Protein AF-A0A162EAE6-F1 (afdb_monomer)

InterPro domains:
  IPR027363 Methylthioribose-1-phosphate isomerase, N-terminal [G3DSA:1.20.120.420] (1-146)
  IPR037171 NagB/RpiA transferase-like [SSF100950] (5-291)

pLDDT: mean 84.71, std 13.84, range [34.16, 98.56]

Nearest PDB structures (foldseek):
  2yvk-assemb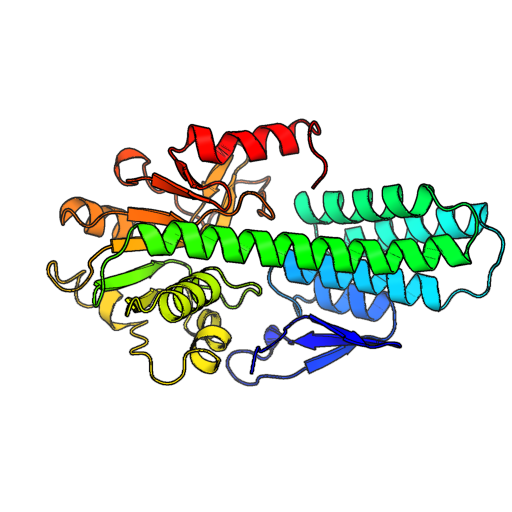ly2_D  TM=7.804E-01  e=4.024E-23  Bacillus subtilis
  6a35-assembly2_D  TM=7.905E-01  e=2.191E-18  Pyrococcus horikoshii OT3
  6o9z-assembly1_H  TM=6.401E-01  e=2.359E-12  Homo sapiens
  4zeo-assembly1_H  TM=7.293E-01  e=4.160E-11  Thermochaetoides thermophila
  5b04-assembly1_B  TM=6.430E-01  e=1.049E-11  Schizosaccharomyces pombe 972h-

Solvent-accessible surface area (backbone atoms only — not comparable to full-atom values): 16782 Å² total; per-residue (Å²): 128,88,86,76,53,70,44,86,46,102,78,34,37,39,34,44,34,52,73,42,49,64,84,38,95,48,74,46,81,33,69,42,43,65,53,35,34,48,34,49,54,69,47,27,45,60,39,74,62,39,44,43,50,46,51,39,50,19,52,28,43,46,48,66,72,54,84,73,75,56,42,71,64,50,50,56,53,51,48,52,49,45,56,56,49,48,72,37,52,98,40,64,55,54,49,41,42,48,51,46,52,47,60,55,29,69,71,43,92,39,44,70,51,26,40,52,40,37,45,50,54,43,54,51,49,53,52,52,45,52,50,39,46,47,37,25,9,48,48,54,39,71,77,57,62,70,76,35,27,34,36,31,36,57,50,55,59,34,52,88,34,69,66,60,31,27,56,51,39,20,55,76,72,73,34,48,68,46,65,34,43,36,43,98,45,81,52,30,37,43,58,55,57,67,69,50,70,92,63,71,74,45,62,61,55,53,82,73,62,54,82,55,78,81,61,61,60,32,38,37,40,40,62,60,29,28,41,84,87,64,46,67,33,33,57,75,67,48,39,63,51,46,49,54,33,43,79,57,75,31,51,26,33,36,45,39,71,79,66,87,60,50,58,41,88,60,92,58,95,68,52,32,66,65,64,68,93,51,48,78,31,32,37,17,44,91,35,78,37,46,70,68,62,60,44,50,55,51,51,37,43,76,70,62,77,40,83,107

Secondary structure (DSSP, 8-state):
----SEEEETTEEEEE-GGGTTT---EEEE-SHHHHHHHHHTT-S-SHHHHHHHHHHHHHHHHHH-----HHHHHHHHHHHHHHHHTT---HHHHHHHHHHHHHHTT-SSHHHHHHHHHHHHHHHHHHHHHHHHHHHHHHHTT--TTEEEEEES--S-SS-HHHHHHHHHHHTT--EEEEEE-SSGGGGHHHHHHTTT----TTHHHHH---TTT--EEEEE--EE-TT-PEEEETTHHHHHHHHHHTT--EEEE--SS--EE-SS--TTEEPPPGGG--EEEETTEEE-HHHHHHHHHHHHTTSS--

Foldseek 3Di:
DDPDQWDDDPQWIKGFQLVCFPVDTDIDTGRALVSLLCCLLVVRDDAPLRNLLSNLVNLLSVLVPDPDWPLVVSLVVSVVSLVVSCVSDDFPLSNLSSVVLSVQLVPDPISVVSSVSSVVSSVVSVVVVVLFLLLLLLQVLVVDAAPAEEEEEAFFLHPVGNVVSNCVNCVVVVGHYQYEYAHPDPRRCSNVCVVVPPHPHCNPCCVPPPPPLPHHQAYEYEFAAAEPVRATWGFPPPQVNLVSCQVSVRAYEYSAELDDHTYDDDDDPGTDHHDQVSHPFYRYSVHTDHPCVNCVSVVCVVVVVDRD

Radius of gyration: 20.32 Å; Cα contacts (8 Å, |Δi|>4): 535; chains: 1; bounding box: 52×40×58 Å

Sequence (308 aa):
MSLETVVWQKDHLTILNHQQLPNKISFENLFNIEQVWQSINFLKVAGDEDICLVAGYGLALWAHSKHSNQLPLFLDEFEQQSLYLATSMNSLSFHQFLKRLVASVQKATNVKEAKEIALSEVYLQQKNWDLMWENLGLHTVQLFKNEQNILFINATNRSPNPVLSIVHQAKQKGISLHPYFLGEHDENLTLIKVKLKNLQLTTSWIKQNHLHSNIISAVLLCFNALDHDLQPLFPEGSYDLAKLAYENEIPIYVIAPTAPSRYYKDSVYMHEYVPFDYIDGFITDAGLGDYNHFISHYKEIQQGLILY

Structure (mmCIF, N/CA/C/O backbone):
data_AF-A0A162EAE6-F1
#
_entry.id   AF-A0A162EAE6-F1
#
loop_
_atom_site.group_PDB
_atom_site.id
_atom_site.type_symbol
_atom_site.label_atom_id
_atom_site.label_alt_id
_atom_site.label_comp_id
_atom_site.label_asym_id
_atom_site.label_entity_id
_atom_site.label_seq_id
_atom_site.pdbx_PDB_ins_code
_atom_site.Cartn_x
_atom_site.Cartn_y
_atom_site.Cartn_z
_atom_site.occupancy
_atom_site.B_iso_or_equiv
_atom_site.auth_seq_id
_atom_site.auth_comp_id
_atom_site.auth_asym_id
_atom_site.auth_atom_id
_atom_site.pdbx_PDB_model_num
ATOM 1 N N . MET A 1 1 ? -9.589 -17.647 -0.268 1.00 34.16 1 MET A N 1
ATOM 2 C CA . MET A 1 1 ? -8.854 -17.109 -1.428 1.00 34.16 1 MET A CA 1
ATOM 3 C C . MET A 1 1 ? -8.430 -15.697 -1.081 1.00 34.16 1 MET A C 1
ATOM 5 O O . MET A 1 1 ? -9.286 -14.924 -0.657 1.00 34.16 1 MET A O 1
ATOM 9 N N . SER A 1 2 ? -7.134 -15.399 -1.166 1.00 54.31 2 SER A N 1
ATOM 10 C CA . SER A 1 2 ? -6.620 -14.029 -1.137 1.00 54.31 2 SER A CA 1
ATOM 11 C C . SER A 1 2 ? -7.148 -13.310 -2.379 1.00 54.31 2 SER A C 1
ATOM 13 O O . SER A 1 2 ? -6.965 -13.775 -3.495 1.00 54.31 2 SER A O 1
ATOM 15 N N . LEU A 1 3 ? -7.889 -12.218 -2.189 1.00 69.38 3 LEU A N 1
ATOM 16 C CA . LEU A 1 3 ? -8.145 -11.273 -3.274 1.00 69.38 3 LEU A CA 1
ATOM 17 C C . LEU A 1 3 ? -6.872 -10.441 -3.433 1.00 69.38 3 LEU A C 1
ATOM 19 O O . LEU A 1 3 ? -6.589 -9.615 -2.558 1.00 69.38 3 LEU A O 1
ATOM 23 N N . GLU A 1 4 ? -6.099 -10.744 -4.468 1.00 83.62 4 GLU A N 1
ATOM 24 C CA . GLU A 1 4 ? -4.944 -9.960 -4.905 1.00 83.62 4 GLU A CA 1
ATOM 25 C C . GLU A 1 4 ? -5.437 -8.859 -5.843 1.00 83.62 4 GLU A C 1
ATOM 27 O O . GLU A 1 4 ? -6.232 -9.111 -6.749 1.00 83.62 4 GLU A O 1
ATOM 32 N N . THR A 1 5 ? -5.024 -7.627 -5.576 1.00 89.44 5 THR A N 1
ATOM 33 C CA . THR A 1 5 ? -5.447 -6.416 -6.292 1.00 89.44 5 THR A CA 1
ATOM 34 C C . THR A 1 5 ? -4.523 -6.062 -7.448 1.00 89.44 5 THR A C 1
ATOM 36 O O . THR A 1 5 ? -4.961 -5.381 -8.371 1.00 89.44 5 THR A O 1
ATOM 39 N N . VAL A 1 6 ? -3.281 -6.546 -7.415 1.00 93.19 6 VAL A N 1
ATOM 40 C CA . VAL A 1 6 ? -2.251 -6.349 -8.435 1.00 93.19 6 VAL A CA 1
ATOM 41 C C . VAL A 1 6 ? -1.568 -7.690 -8.675 1.00 93.19 6 VAL A C 1
ATOM 43 O O . VAL A 1 6 ? -0.969 -8.258 -7.764 1.00 93.19 6 VAL A O 1
ATOM 46 N N . VAL A 1 7 ? -1.674 -8.211 -9.896 1.00 93.88 7 VAL A N 1
ATOM 47 C CA . VAL A 1 7 ? -1.140 -9.528 -10.260 1.00 93.88 7 VAL A CA 1
ATOM 48 C C . VAL A 1 7 ? -0.340 -9.417 -11.547 1.00 93.88 7 VAL A C 1
ATOM 50 O O . VAL A 1 7 ? -0.900 -9.180 -12.619 1.00 93.88 7 VAL A O 1
ATOM 53 N N . TRP A 1 8 ? 0.972 -9.623 -11.450 1.00 94.94 8 TRP A N 1
ATOM 54 C CA . TRP A 1 8 ? 1.820 -9.763 -12.628 1.00 94.94 8 TRP A CA 1
ATOM 55 C C . TRP A 1 8 ? 1.526 -11.073 -13.350 1.00 94.94 8 TRP A C 1
ATOM 57 O O . TRP A 1 8 ? 1.660 -12.160 -12.786 1.00 94.94 8 TRP A O 1
ATOM 67 N N . GLN A 1 9 ? 1.186 -10.959 -14.624 1.00 93.56 9 GLN A N 1
ATOM 68 C CA . GLN A 1 9 ? 1.132 -12.057 -15.571 1.00 93.56 9 GLN A CA 1
ATOM 69 C C . GLN A 1 9 ? 2.316 -11.915 -16.524 1.00 93.56 9 GLN A C 1
ATOM 71 O O . GLN A 1 9 ? 2.789 -10.819 -16.806 1.00 93.56 9 GLN A O 1
ATOM 76 N N . LYS A 1 10 ? 2.807 -13.039 -17.046 1.00 87.94 10 LYS A N 1
ATOM 77 C CA . LYS A 1 10 ? 4.011 -13.097 -17.894 1.00 87.94 10 LYS A CA 1
ATOM 78 C C . LYS A 1 10 ? 4.066 -12.019 -18.995 1.00 87.94 10 LYS A C 1
ATOM 80 O O . LYS A 1 10 ? 5.157 -11.588 -19.356 1.00 87.94 10 LYS A O 1
ATOM 85 N N . ASP A 1 11 ? 2.918 -11.649 -19.552 1.00 92.00 11 ASP A N 1
ATOM 86 C CA . ASP A 1 11 ? 2.750 -10.721 -20.670 1.00 92.00 11 ASP A CA 1
ATOM 87 C C . ASP A 1 11 ? 1.863 -9.500 -20.361 1.00 92.00 11 ASP A C 1
ATOM 89 O O . ASP A 1 11 ? 1.705 -8.642 -21.228 1.00 92.00 11 ASP A O 1
ATOM 93 N N . HIS A 1 12 ? 1.275 -9.404 -19.165 1.00 96.75 12 HIS A N 1
ATOM 94 C CA . HIS A 1 12 ? 0.379 -8.307 -18.792 1.00 96.75 12 HIS A CA 1
ATOM 95 C C . HIS A 1 12 ? 0.274 -8.135 -17.275 1.00 96.75 12 HIS A C 1
ATOM 97 O O . HIS A 1 12 ? 0.662 -8.994 -16.496 1.00 96.75 12 HIS A O 1
ATOM 103 N N . LEU A 1 13 ? -0.296 -7.024 -16.835 1.00 97.38 13 LEU A N 1
ATOM 104 C CA . LEU A 1 13 ? -0.617 -6.770 -15.438 1.00 97.38 13 LEU A CA 1
ATOM 105 C C . LEU A 1 13 ? -2.132 -6.821 -15.249 1.00 97.38 13 LEU A C 1
ATOM 107 O O . LEU A 1 13 ? -2.854 -6.117 -15.946 1.00 97.38 13 LEU A O 1
ATOM 111 N N . THR A 1 14 ? -2.627 -7.614 -14.304 1.00 97.44 14 THR A N 1
ATOM 112 C CA . THR A 1 14 ? -4.045 -7.609 -13.925 1.00 97.44 14 THR A CA 1
ATOM 113 C C . THR A 1 14 ? -4.234 -6.769 -12.666 1.00 97.44 14 THR A C 1
ATOM 115 O O . THR A 1 14 ? -3.591 -7.033 -11.651 1.00 97.44 14 THR A O 1
ATOM 118 N N . ILE A 1 15 ? -5.133 -5.785 -12.713 1.00 96.19 15 ILE A N 1
ATOM 119 C CA . ILE A 1 15 ? -5.458 -4.910 -11.577 1.00 96.19 15 ILE A CA 1
ATOM 120 C C . ILE A 1 15 ? -6.935 -4.995 -11.195 1.00 96.19 15 ILE A C 1
ATOM 122 O O . ILE A 1 15 ? -7.797 -5.181 -12.054 1.00 96.19 15 ILE A O 1
ATOM 126 N N . LEU A 1 16 ? -7.252 -4.811 -9.914 1.00 93.69 16 LEU A N 1
ATOM 127 C CA . LEU A 1 16 ? -8.613 -4.537 -9.458 1.00 93.69 16 LEU A CA 1
ATOM 128 C C . LEU A 1 16 ? -8.993 -3.095 -9.819 1.00 93.69 16 LEU A C 1
ATOM 130 O O . LEU A 1 16 ? -8.313 -2.154 -9.414 1.00 93.69 16 LEU A O 1
ATOM 134 N N . ASN A 1 17 ? -10.117 -2.916 -10.515 1.00 93.12 17 ASN A N 1
ATOM 135 C CA . ASN A 1 17 ? -10.660 -1.589 -10.788 1.00 93.12 17 ASN A CA 1
ATOM 136 C C . ASN A 1 17 ? -11.459 -1.074 -9.579 1.00 93.12 17 ASN A C 1
ATOM 138 O O . ASN A 1 17 ? -12.619 -1.445 -9.376 1.00 93.12 17 ASN A O 1
ATOM 142 N N . HIS A 1 18 ? -10.838 -0.192 -8.799 1.00 88.50 18 HIS A N 1
ATOM 143 C CA . HIS A 1 18 ? -11.417 0.392 -7.593 1.00 88.50 18 HIS A CA 1
ATOM 144 C C . HIS A 1 18 ? -12.605 1.321 -7.870 1.00 88.50 18 HIS A C 1
ATOM 146 O O . HIS A 1 18 ? -13.482 1.422 -7.019 1.00 88.50 18 HIS A O 1
ATOM 152 N N . GLN A 1 19 ? -12.714 1.918 -9.063 1.00 89.75 19 GLN A N 1
ATOM 153 C CA . GLN A 1 19 ? -13.852 2.782 -9.424 1.00 89.75 19 GLN A CA 1
ATOM 154 C C . GLN A 1 19 ? -15.174 2.018 -9.555 1.00 89.75 19 GLN A C 1
ATOM 156 O O . GLN A 1 19 ? -16.243 2.619 -9.589 1.00 89.75 19 GLN A O 1
ATOM 161 N N . GLN A 1 20 ? -15.107 0.694 -9.707 1.00 90.31 20 GLN A N 1
ATOM 162 C CA . GLN A 1 20 ? -16.291 -0.153 -9.832 1.00 90.31 20 GLN A CA 1
ATOM 163 C C . GLN A 1 20 ? -16.818 -0.608 -8.464 1.00 90.31 20 GLN A C 1
ATOM 165 O O . GLN A 1 20 ? -17.949 -1.092 -8.375 1.00 90.31 20 GLN A O 1
ATOM 170 N N . LEU A 1 21 ? -16.038 -0.432 -7.392 1.00 86.62 21 LEU A N 1
ATOM 171 C CA . LEU A 1 21 ? -16.493 -0.682 -6.028 1.00 86.62 21 LEU A CA 1
ATOM 172 C C . LEU A 1 21 ? -17.482 0.416 -5.588 1.00 86.62 21 LEU A C 1
ATOM 174 O O . LEU A 1 21 ? -17.388 1.541 -6.067 1.00 86.62 21 LEU A O 1
ATOM 178 N N . PRO A 1 22 ? -18.454 0.102 -4.712 1.00 83.12 22 PRO A N 1
ATOM 179 C CA . PRO A 1 22 ? -18.760 -1.219 -4.154 1.00 83.12 22 PRO A CA 1
ATOM 180 C C . PRO A 1 22 ? -19.624 -2.085 -5.086 1.00 83.12 22 PRO A C 1
ATOM 182 O O . PRO A 1 22 ? -19.869 -3.254 -4.794 1.00 83.12 22 PRO A O 1
ATOM 185 N N . ASN A 1 23 ? -20.101 -1.517 -6.196 1.00 86.62 23 ASN A N 1
ATOM 186 C CA . ASN A 1 23 ? -21.130 -2.112 -7.050 1.00 86.62 23 ASN A CA 1
ATOM 187 C C . ASN A 1 23 ? -20.674 -3.409 -7.730 1.00 86.62 23 ASN A C 1
ATOM 189 O O . ASN A 1 23 ? -21.471 -4.329 -7.922 1.00 86.62 23 ASN A O 1
ATOM 193 N N . LYS A 1 24 ? -19.399 -3.482 -8.123 1.00 88.50 24 LYS A N 1
ATOM 194 C CA . LYS A 1 24 ? -18.840 -4.601 -8.878 1.00 88.50 24 LYS A CA 1
ATOM 195 C C . LYS A 1 24 ? -17.350 -4.779 -8.598 1.00 88.50 24 LYS A C 1
ATOM 197 O O . LYS A 1 24 ? -16.556 -3.859 -8.744 1.00 88.50 24 LYS A O 1
ATOM 202 N N . ILE A 1 25 ? -16.960 -6.014 -8.296 1.00 89.12 25 ILE A N 1
ATOM 203 C CA . ILE A 1 25 ? -15.555 -6.433 -8.301 1.00 89.12 25 ILE A CA 1
ATOM 204 C C . ILE A 1 25 ? -15.205 -6.815 -9.738 1.00 89.12 25 ILE A C 1
ATOM 206 O O . ILE A 1 25 ? -15.741 -7.788 -10.274 1.00 89.12 25 ILE A O 1
ATOM 210 N N . SER A 1 26 ? -14.337 -6.040 -10.379 1.00 92.81 26 SER A N 1
ATOM 211 C CA . SER A 1 26 ? -13.888 -6.303 -11.747 1.00 92.81 26 SER A CA 1
ATOM 212 C C . SER A 1 26 ? -12.402 -6.059 -11.899 1.00 92.81 26 SER A C 1
ATOM 214 O O . SER A 1 26 ? -11.878 -5.086 -11.360 1.00 92.81 26 SER A O 1
ATOM 216 N N . PHE A 1 27 ? -11.764 -6.910 -12.691 1.00 95.56 27 PHE A N 1
ATOM 217 C CA . PHE A 1 27 ? -10.347 -6.825 -12.996 1.00 95.56 27 PHE A CA 1
ATOM 218 C C . PHE A 1 27 ? -10.121 -6.302 -14.415 1.00 95.56 27 PHE A C 1
ATOM 220 O O . PHE A 1 27 ? -10.929 -6.562 -15.309 1.00 95.56 27 PHE A O 1
ATOM 227 N N . GLU A 1 28 ? -9.028 -5.572 -14.607 1.00 96.62 28 GLU A N 1
ATOM 228 C CA . GLU A 1 28 ? -8.593 -5.019 -15.889 1.00 96.62 28 GLU A CA 1
ATOM 229 C C . GLU A 1 28 ? -7.168 -5.488 -16.195 1.00 96.62 28 GLU A C 1
ATOM 231 O O . GLU A 1 28 ? -6.318 -5.506 -15.307 1.00 96.62 28 GLU A O 1
ATOM 236 N N . ASN A 1 29 ? -6.916 -5.870 -17.448 1.00 98.19 29 ASN A N 1
ATOM 237 C CA . ASN A 1 29 ? -5.596 -6.280 -17.916 1.00 98.19 29 ASN A CA 1
ATOM 238 C C . ASN A 1 29 ? -4.913 -5.113 -18.634 1.00 98.19 29 ASN A C 1
ATOM 240 O O . ASN A 1 29 ? -5.486 -4.536 -19.560 1.00 98.19 29 ASN A O 1
ATOM 244 N N . LEU A 1 30 ? -3.686 -4.806 -18.225 1.00 98.44 30 LEU A N 1
ATOM 245 C CA . LEU A 1 30 ? -2.840 -3.745 -18.756 1.00 98.44 30 LEU A CA 1
ATOM 246 C C . LEU A 1 30 ? -1.635 -4.382 -19.456 1.00 98.44 30 LEU A C 1
ATOM 248 O O . LEU A 1 30 ? -0.912 -5.183 -18.871 1.00 98.44 30 LEU A O 1
ATOM 252 N N . PHE A 1 31 ? -1.420 -4.027 -20.713 1.00 97.94 31 PHE A N 1
ATOM 253 C CA . PHE A 1 31 ? -0.432 -4.629 -21.609 1.00 97.94 31 PHE A CA 1
ATOM 254 C C . PHE A 1 31 ? 0.721 -3.680 -21.950 1.00 97.94 31 PHE A C 1
ATOM 256 O O . PHE A 1 31 ? 1.729 -4.111 -22.505 1.00 97.94 31 PHE A O 1
ATOM 263 N N . ASN A 1 32 ? 0.584 -2.387 -21.652 1.00 97.62 32 ASN A N 1
ATOM 264 C CA . ASN A 1 32 ? 1.601 -1.379 -21.939 1.00 97.62 32 ASN A CA 1
ATOM 265 C C . ASN A 1 32 ? 1.637 -0.273 -20.877 1.00 97.62 32 ASN A C 1
ATOM 267 O O . ASN A 1 32 ? 0.773 -0.183 -20.000 1.00 97.62 32 ASN A O 1
ATOM 271 N N . ILE A 1 33 ? 2.675 0.557 -20.960 1.00 97.69 33 ILE A N 1
ATOM 272 C CA . ILE A 1 33 ? 2.950 1.600 -19.974 1.00 97.69 33 ILE A CA 1
ATOM 273 C C . ILE A 1 33 ? 1.911 2.726 -20.011 1.00 97.69 33 ILE A C 1
ATOM 275 O O . ILE A 1 33 ? 1.614 3.313 -18.975 1.00 97.69 33 ILE A O 1
ATOM 279 N N . GLU A 1 34 ? 1.296 2.990 -21.164 1.00 98.38 34 GLU A N 1
ATOM 280 C CA . GLU A 1 34 ? 0.241 3.991 -21.314 1.00 98.38 34 GLU A CA 1
ATOM 281 C C . GLU A 1 34 ? -1.033 3.567 -20.572 1.00 98.38 34 GLU A C 1
ATOM 283 O O . GLU A 1 34 ? -1.649 4.374 -19.878 1.00 98.38 34 GLU A O 1
ATOM 288 N N . GLN A 1 35 ? -1.413 2.289 -20.662 1.00 98.56 35 GLN A N 1
ATOM 289 C CA . GLN A 1 35 ? -2.529 1.720 -19.901 1.00 98.56 35 GLN A CA 1
ATOM 290 C C . GLN A 1 35 ? -2.251 1.744 -18.395 1.00 98.56 35 GLN A C 1
ATOM 292 O O . GLN A 1 35 ? -3.147 2.056 -17.610 1.00 98.56 35 GLN A O 1
ATOM 297 N N . VAL A 1 36 ? -1.004 1.480 -17.990 1.00 98.50 36 VAL A N 1
ATOM 298 C CA . VAL A 1 36 ? -0.559 1.624 -16.596 1.00 98.50 36 VAL A CA 1
ATOM 299 C C . VAL A 1 36 ? -0.699 3.066 -16.125 1.00 98.50 36 VAL A C 1
ATOM 301 O O . VAL A 1 36 ? -1.382 3.310 -15.128 1.00 98.50 36 VAL A O 1
ATOM 304 N N . TRP A 1 37 ? -0.147 4.024 -16.868 1.00 98.44 37 TRP A N 1
ATOM 305 C CA . TRP A 1 37 ? -0.258 5.448 -16.562 1.00 98.44 37 TRP A CA 1
ATOM 306 C C . TRP A 1 37 ? -1.723 5.878 -16.418 1.00 98.44 37 TRP A C 1
ATOM 308 O O . TRP A 1 37 ? -2.091 6.508 -15.428 1.00 98.44 37 TRP A O 1
ATOM 318 N N . GLN A 1 38 ? -2.585 5.475 -17.360 1.00 98.06 38 GLN A N 1
ATOM 319 C CA . GLN A 1 38 ? -4.019 5.777 -17.323 1.00 98.06 38 GLN A CA 1
ATOM 320 C C . GLN A 1 38 ? -4.704 5.167 -16.100 1.00 98.06 38 GLN A C 1
ATOM 322 O O . GLN A 1 38 ? -5.566 5.810 -15.503 1.00 98.06 38 GLN A O 1
ATOM 327 N N . SER A 1 39 ? -4.338 3.942 -15.715 1.00 97.69 39 SER A N 1
ATOM 328 C CA . SER A 1 39 ? -4.929 3.279 -14.551 1.00 97.69 39 SER A CA 1
ATOM 329 C C . SER A 1 39 ? -4.638 4.016 -13.240 1.00 97.69 39 SER A C 1
ATOM 331 O O . SER A 1 39 ? -5.527 4.118 -12.394 1.00 97.69 39 SER A O 1
ATOM 333 N N . ILE A 1 40 ? -3.439 4.591 -13.106 1.00 96.06 40 ILE A N 1
ATOM 334 C CA . ILE A 1 40 ? -3.044 5.393 -11.944 1.00 96.06 40 ILE A CA 1
ATOM 335 C C . ILE A 1 40 ? -3.704 6.776 -12.020 1.00 96.06 40 ILE A C 1
ATOM 337 O O . ILE A 1 40 ? -4.419 7.168 -11.101 1.00 96.06 40 ILE A O 1
ATOM 341 N N . ASN A 1 41 ? -3.544 7.481 -13.145 1.00 94.94 41 ASN A N 1
ATOM 342 C CA . ASN A 1 41 ? -4.025 8.854 -13.320 1.00 94.94 41 ASN A CA 1
ATOM 343 C C . ASN A 1 41 ? -5.555 8.975 -13.210 1.00 94.94 41 ASN A C 1
ATOM 345 O O . ASN A 1 41 ? -6.069 9.964 -12.694 1.00 94.94 41 ASN A O 1
ATOM 349 N N . PHE A 1 42 ? -6.300 7.973 -13.685 1.00 95.25 42 PHE A N 1
ATOM 350 C CA . PHE A 1 42 ? -7.760 7.936 -13.565 1.00 95.25 42 PHE A CA 1
ATOM 351 C C . PHE A 1 42 ? -8.253 7.214 -12.309 1.00 95.25 42 PHE A C 1
ATOM 353 O O . PHE A 1 42 ? -9.436 6.903 -12.237 1.00 95.25 42 PHE A O 1
ATOM 360 N N . LEU A 1 43 ? -7.391 6.959 -11.319 1.00 91.25 43 LEU A N 1
ATOM 361 C CA . LEU A 1 43 ? -7.773 6.383 -10.023 1.00 91.25 43 LEU A CA 1
ATOM 362 C C . LEU A 1 43 ? -8.480 5.017 -10.136 1.00 91.25 43 LEU A C 1
ATOM 364 O O . LEU A 1 43 ? -9.367 4.693 -9.346 1.00 91.25 43 LEU A O 1
ATOM 368 N N . LYS A 1 44 ? -8.100 4.196 -11.125 1.00 93.50 44 LYS A N 1
ATOM 369 C CA . LYS A 1 44 ? -8.540 2.790 -11.202 1.00 93.50 44 LYS A CA 1
ATOM 370 C C . LYS A 1 44 ? -7.852 1.930 -10.147 1.00 93.50 44 LYS A C 1
ATOM 372 O O . LYS A 1 44 ? -8.409 0.921 -9.722 1.00 93.50 44 LYS A O 1
ATOM 377 N N . VAL A 1 45 ? -6.657 2.332 -9.726 1.00 90.69 45 VAL A N 1
ATOM 378 C CA . VAL A 1 45 ? -5.863 1.697 -8.670 1.00 90.69 45 VAL A CA 1
ATOM 379 C C . VAL A 1 45 ? -5.903 2.581 -7.424 1.00 90.69 45 VAL A C 1
ATOM 381 O O . VAL A 1 45 ? -5.846 3.805 -7.532 1.00 90.69 45 VAL A O 1
ATOM 384 N N . ALA A 1 46 ? -6.001 1.968 -6.248 1.00 84.12 46 ALA A N 1
ATOM 385 C CA . ALA A 1 46 ? -5.999 2.648 -4.959 1.00 84.12 46 ALA A CA 1
ATOM 386 C C . ALA A 1 46 ? -5.087 1.910 -3.970 1.00 84.12 46 ALA A C 1
ATOM 388 O O . ALA A 1 46 ? -4.913 0.701 -4.080 1.00 84.12 46 ALA A O 1
ATOM 389 N N . GLY A 1 47 ? -4.552 2.640 -2.988 1.00 81.69 47 GLY A N 1
ATOM 390 C CA . GLY A 1 47 ? -3.498 2.156 -2.087 1.00 81.69 47 GLY A CA 1
ATOM 391 C C . GLY A 1 47 ? -2.111 2.522 -2.613 1.00 81.69 47 GLY A C 1
ATOM 392 O O . GLY A 1 47 ? -1.843 2.389 -3.804 1.00 81.69 47 GLY A O 1
ATOM 393 N N . ASP A 1 48 ? -1.247 3.041 -1.745 1.00 82.12 48 ASP A N 1
ATOM 394 C CA . ASP A 1 48 ? 0.053 3.577 -2.169 1.00 82.12 48 ASP A CA 1
ATOM 395 C C . ASP A 1 48 ? 1.007 2.472 -2.617 1.00 82.12 48 ASP A C 1
ATOM 397 O O . ASP A 1 48 ? 1.715 2.636 -3.610 1.00 82.12 48 ASP A O 1
ATOM 401 N N . GLU A 1 49 ? 0.961 1.328 -1.937 1.00 86.88 49 GLU A N 1
ATOM 402 C CA . GLU A 1 49 ? 1.667 0.105 -2.303 1.00 86.88 49 GLU A CA 1
ATOM 403 C C . GLU A 1 49 ? 1.253 -0.359 -3.701 1.00 86.88 49 GLU A C 1
ATOM 405 O O . GLU A 1 49 ? 2.093 -0.476 -4.590 1.00 86.88 49 GLU A O 1
ATOM 410 N N . ASP A 1 50 ? -0.048 -0.570 -3.917 1.00 90.06 50 ASP A N 1
ATOM 411 C CA . ASP A 1 50 ? -0.590 -1.059 -5.185 1.00 90.06 50 ASP A CA 1
ATOM 412 C C . ASP A 1 50 ? -0.283 -0.101 -6.341 1.00 90.06 50 ASP A C 1
ATOM 414 O O . ASP A 1 50 ? 0.108 -0.549 -7.417 1.00 90.06 50 ASP A O 1
ATOM 418 N N . ILE A 1 51 ? -0.391 1.217 -6.130 1.00 91.88 51 ILE A N 1
ATOM 419 C CA . ILE A 1 51 ? -0.020 2.218 -7.142 1.00 91.88 51 ILE A CA 1
ATOM 420 C C . ILE A 1 51 ? 1.468 2.098 -7.509 1.00 91.88 51 ILE A C 1
ATOM 422 O O . ILE A 1 51 ? 1.812 2.106 -8.695 1.00 91.88 51 ILE A O 1
ATOM 426 N N . CYS A 1 52 ? 2.350 1.940 -6.518 1.00 93.56 52 CYS A N 1
ATOM 427 C CA . CYS A 1 52 ? 3.775 1.726 -6.765 1.00 93.56 52 CYS A CA 1
ATOM 428 C C . CYS A 1 52 ? 4.028 0.413 -7.520 1.00 93.56 52 CYS A C 1
ATOM 430 O O . CYS A 1 52 ? 4.724 0.426 -8.536 1.00 93.56 52 CYS A O 1
ATOM 432 N N . LEU A 1 53 ? 3.431 -0.706 -7.089 1.00 94.38 53 LEU A N 1
ATOM 433 C CA . LEU A 1 53 ? 3.566 -1.997 -7.775 1.00 94.38 53 LEU A CA 1
ATOM 434 C C . LEU A 1 53 ? 3.099 -1.902 -9.226 1.00 94.38 53 LEU A C 1
ATOM 436 O O . LEU A 1 53 ? 3.793 -2.373 -10.125 1.00 94.38 53 LEU A O 1
ATOM 440 N N . VAL A 1 54 ? 1.962 -1.249 -9.473 1.00 97.06 54 VAL A N 1
ATOM 441 C CA . VAL A 1 54 ? 1.414 -1.066 -10.820 1.00 97.06 54 VAL A CA 1
ATOM 442 C C . VAL A 1 54 ? 2.369 -0.272 -11.711 1.00 97.06 54 VAL A C 1
ATOM 444 O O . VAL A 1 54 ? 2.627 -0.690 -12.841 1.00 97.06 54 VAL A O 1
ATOM 447 N N . ALA A 1 55 ? 2.966 0.810 -11.208 1.00 97.69 55 ALA A N 1
ATOM 448 C CA . ALA A 1 55 ? 3.967 1.565 -11.959 1.00 97.69 55 ALA A CA 1
ATOM 449 C C . ALA A 1 55 ? 5.255 0.761 -12.208 1.00 97.69 55 ALA A C 1
ATOM 451 O O . ALA A 1 55 ? 5.770 0.751 -13.328 1.00 97.69 55 ALA A O 1
ATOM 452 N N . GLY A 1 56 ? 5.750 0.041 -11.198 1.00 97.62 56 GLY A N 1
ATOM 453 C CA . GLY A 1 56 ? 6.934 -0.811 -11.321 1.00 97.62 56 GLY A CA 1
ATOM 454 C C . GLY A 1 56 ? 6.745 -1.922 -12.354 1.00 97.62 56 GLY A C 1
ATOM 455 O O . GLY A 1 56 ? 7.582 -2.109 -13.239 1.00 97.62 56 GLY A O 1
ATOM 456 N N . TYR A 1 57 ? 5.600 -2.603 -12.317 1.00 98.12 57 TYR A N 1
ATOM 457 C CA . TYR A 1 57 ? 5.225 -3.579 -13.336 1.00 98.12 57 TYR A CA 1
ATOM 458 C C . TYR A 1 57 ? 5.019 -2.932 -14.715 1.00 98.12 57 TYR A C 1
ATOM 460 O O . TYR A 1 57 ? 5.376 -3.535 -15.723 1.00 98.12 57 TYR A O 1
ATOM 468 N N . GLY A 1 58 ? 4.539 -1.689 -14.798 1.00 98.12 58 GLY A N 1
ATOM 469 C CA . GLY A 1 58 ? 4.500 -0.937 -16.058 1.00 98.12 58 GLY A CA 1
ATOM 470 C C . GLY A 1 58 ? 5.875 -0.719 -16.686 1.00 98.12 58 GLY A C 1
ATOM 471 O O . GLY A 1 58 ? 6.036 -0.905 -17.895 1.00 98.12 58 GLY A O 1
ATOM 472 N N . LEU A 1 59 ? 6.887 -0.407 -15.871 1.00 98.19 59 LEU A N 1
ATOM 473 C CA . LEU A 1 59 ? 8.277 -0.336 -16.331 1.00 98.19 59 LEU A CA 1
ATOM 474 C C . LEU A 1 59 ? 8.801 -1.701 -16.771 1.00 98.19 59 LEU A C 1
ATOM 476 O O . LEU A 1 59 ? 9.496 -1.782 -17.784 1.00 98.19 59 LEU A O 1
ATOM 480 N N . ALA A 1 60 ? 8.433 -2.777 -16.073 1.00 97.06 60 ALA A N 1
ATOM 481 C CA . ALA A 1 60 ? 8.774 -4.133 -16.489 1.00 97.06 60 ALA A CA 1
ATOM 482 C C . ALA A 1 60 ? 8.121 -4.510 -17.837 1.00 97.06 60 ALA A C 1
ATOM 484 O O . ALA A 1 60 ? 8.809 -5.048 -18.707 1.00 97.06 60 ALA A O 1
ATOM 485 N N . LEU A 1 61 ? 6.840 -4.179 -18.070 1.00 97.44 61 LEU A N 1
ATOM 486 C CA . LEU A 1 61 ? 6.165 -4.388 -19.367 1.00 97.44 61 LEU A CA 1
ATOM 487 C C . LEU A 1 61 ? 6.903 -3.666 -20.489 1.00 97.44 61 LEU A C 1
ATOM 489 O O . LEU A 1 61 ? 7.234 -4.263 -21.518 1.00 97.44 61 LEU A O 1
ATOM 493 N N . TRP A 1 62 ? 7.207 -2.388 -20.265 1.00 97.50 62 TRP A N 1
ATOM 494 C CA . TRP A 1 62 ? 7.964 -1.595 -21.219 1.00 97.50 62 TRP A CA 1
ATOM 495 C C . TRP A 1 62 ? 9.338 -2.216 -21.494 1.00 97.50 62 TRP A C 1
ATOM 497 O O . TRP A 1 62 ? 9.688 -2.446 -22.653 1.00 97.50 62 TRP A O 1
ATOM 507 N N . ALA A 1 63 ? 10.083 -2.575 -20.447 1.00 95.94 63 ALA A N 1
ATOM 508 C CA . ALA A 1 63 ? 11.402 -3.187 -20.551 1.00 95.94 63 ALA A CA 1
ATOM 509 C C . ALA A 1 63 ? 11.355 -4.492 -21.362 1.00 95.94 63 ALA A C 1
ATOM 511 O O . ALA A 1 63 ? 12.178 -4.713 -22.258 1.00 95.94 63 ALA A O 1
ATOM 512 N N . HIS A 1 64 ? 10.360 -5.345 -21.111 1.00 93.00 64 HIS A N 1
ATOM 513 C CA . HIS A 1 64 ? 10.177 -6.595 -21.842 1.00 93.00 64 HIS A CA 1
ATOM 514 C C . HIS A 1 64 ? 9.823 -6.382 -23.318 1.00 93.00 64 HIS A C 1
ATOM 516 O O . HIS A 1 64 ? 10.332 -7.135 -24.151 1.00 93.00 64 HIS A O 1
ATOM 522 N N . SER A 1 65 ? 9.067 -5.331 -23.652 1.00 93.62 65 SER A N 1
ATOM 523 C CA . SER A 1 65 ? 8.695 -4.994 -25.037 1.00 93.62 65 SER A CA 1
ATOM 524 C C . SER A 1 65 ? 9.876 -4.575 -25.926 1.00 93.62 65 SER A C 1
ATOM 526 O O . SER A 1 65 ? 9.789 -4.629 -27.152 1.00 93.62 65 SER A O 1
ATOM 528 N N . LYS A 1 66 ? 11.005 -4.161 -25.336 1.00 93.00 66 LYS A N 1
ATOM 529 C CA . LYS A 1 66 ? 12.149 -3.635 -26.092 1.00 93.00 66 LYS A CA 1
ATOM 530 C C . LYS A 1 66 ? 13.014 -4.738 -26.692 1.00 93.00 66 LYS A C 1
ATOM 532 O O . LYS A 1 66 ? 13.404 -5.681 -26.010 1.00 93.00 66 LYS A O 1
ATOM 537 N N . HIS A 1 67 ? 13.411 -4.570 -27.951 1.00 89.81 67 HIS A N 1
ATOM 538 C CA . HIS A 1 67 ? 14.317 -5.495 -28.650 1.00 89.81 67 HIS A CA 1
ATOM 539 C C . HIS A 1 67 ? 15.772 -5.001 -28.737 1.00 89.81 67 HIS A C 1
ATOM 541 O O . HIS A 1 67 ? 16.625 -5.712 -29.261 1.00 89.81 67 HIS A O 1
ATOM 547 N N . SER A 1 68 ? 16.062 -3.789 -28.248 1.00 83.44 68 SER A N 1
ATOM 548 C CA . SER A 1 68 ? 17.417 -3.224 -28.269 1.00 83.44 68 SER A CA 1
ATOM 549 C C . SER A 1 68 ? 18.376 -4.022 -27.383 1.00 83.44 68 SER A C 1
ATOM 551 O O . SER A 1 68 ? 17.995 -4.471 -26.307 1.00 83.44 68 SER A O 1
ATOM 553 N N . ASN A 1 69 ? 19.633 -4.138 -27.816 1.00 88.19 69 ASN A N 1
ATOM 554 C CA . ASN A 1 69 ? 20.740 -4.694 -27.027 1.00 88.19 69 ASN A CA 1
ATOM 555 C C . ASN A 1 69 ? 21.752 -3.617 -26.594 1.00 88.19 69 ASN A C 1
ATOM 557 O O . ASN A 1 69 ? 22.770 -3.937 -25.982 1.00 88.19 69 ASN A O 1
ATOM 561 N N . GLN A 1 70 ? 21.502 -2.344 -26.921 1.00 96.31 70 GLN A N 1
ATOM 562 C CA . GLN A 1 70 ? 22.369 -1.234 -26.531 1.00 96.31 70 GLN A CA 1
ATOM 563 C C . GLN A 1 70 ? 22.016 -0.782 -25.118 1.00 96.31 70 GLN A C 1
ATOM 565 O O . GLN A 1 70 ? 21.040 -0.062 -24.922 1.00 96.31 70 GLN A O 1
ATOM 570 N N . LEU A 1 71 ? 22.820 -1.208 -24.143 1.00 97.00 71 LEU A N 1
ATOM 571 C CA . LEU A 1 71 ? 22.572 -0.913 -22.735 1.00 97.00 71 LEU A CA 1
ATOM 572 C C . LEU A 1 71 ? 22.449 0.593 -22.435 1.00 97.00 71 LEU A C 1
ATOM 574 O O . LEU A 1 71 ? 21.461 0.940 -21.800 1.00 97.00 71 LEU A O 1
ATOM 578 N N . PRO A 1 72 ? 23.344 1.493 -22.898 1.00 97.19 72 PRO A N 1
ATOM 579 C CA . PRO A 1 72 ? 23.219 2.917 -22.572 1.00 97.19 72 PRO A CA 1
ATOM 580 C C . PRO A 1 72 ? 21.880 3.508 -23.026 1.00 97.19 72 PRO A C 1
ATOM 582 O O . PRO A 1 72 ? 21.164 4.096 -22.229 1.00 97.19 72 PRO A O 1
ATOM 585 N N . LEU A 1 73 ? 21.483 3.230 -24.273 1.00 96.81 73 LEU A N 1
ATOM 586 C CA . LEU A 1 73 ? 20.196 3.670 -24.812 1.00 96.81 73 LEU A CA 1
ATOM 587 C C . LEU A 1 73 ? 19.014 3.074 -24.034 1.00 96.81 73 LEU A C 1
ATOM 589 O O . LEU A 1 73 ? 18.033 3.760 -23.776 1.00 96.81 73 LEU A O 1
ATOM 593 N N . PHE A 1 74 ? 19.101 1.796 -23.654 1.00 98.12 74 PHE A N 1
ATOM 594 C CA . PHE A 1 74 ? 18.061 1.147 -22.860 1.00 98.12 74 PHE A CA 1
ATOM 595 C C . PHE A 1 74 ? 17.892 1.812 -21.488 1.00 98.12 74 PHE A C 1
ATOM 597 O O . PHE A 1 74 ? 16.759 2.033 -21.071 1.00 98.12 74 PHE A O 1
ATOM 604 N N . LEU A 1 75 ? 18.994 2.123 -20.798 1.00 98.06 75 LEU A N 1
ATOM 605 C CA . LEU A 1 75 ? 18.967 2.770 -19.484 1.00 98.06 75 LEU A CA 1
ATOM 606 C C . LEU A 1 75 ? 18.402 4.191 -19.571 1.00 98.06 75 LEU A C 1
ATOM 608 O O . LEU A 1 75 ? 17.525 4.531 -18.778 1.00 98.06 75 LEU A O 1
ATOM 612 N N . ASP A 1 76 ? 18.834 4.970 -20.567 1.00 97.88 76 ASP A N 1
ATOM 613 C CA . ASP A 1 76 ? 18.318 6.320 -20.809 1.00 97.88 76 ASP A CA 1
ATOM 614 C C . ASP A 1 76 ? 16.805 6.283 -21.065 1.00 97.88 76 ASP A C 1
ATOM 616 O O . ASP A 1 76 ? 16.034 7.008 -20.436 1.00 97.88 76 ASP A O 1
ATOM 620 N N . GLU A 1 77 ? 16.344 5.396 -21.953 1.00 98.00 77 GLU A N 1
ATOM 621 C CA . GLU A 1 77 ? 14.918 5.254 -22.242 1.00 98.00 77 GLU A CA 1
ATOM 622 C C . GLU A 1 77 ? 14.115 4.744 -21.029 1.00 98.00 77 GLU A C 1
ATOM 624 O O . GLU A 1 77 ? 12.986 5.197 -20.825 1.00 98.00 77 GLU A O 1
ATOM 629 N N . PHE A 1 78 ? 14.675 3.834 -20.221 1.00 98.38 78 PHE A N 1
ATOM 630 C CA . PHE A 1 78 ? 14.037 3.326 -19.000 1.00 98.38 78 PHE A CA 1
ATOM 631 C C . PHE A 1 78 ? 13.809 4.455 -17.989 1.00 98.38 78 PHE A C 1
ATOM 633 O O . PHE A 1 78 ? 12.726 4.566 -17.410 1.00 98.38 78 PHE A O 1
ATOM 640 N N . GLU A 1 79 ? 14.796 5.337 -17.813 1.00 98.38 79 GLU A N 1
ATOM 641 C CA . GLU A 1 79 ? 14.653 6.529 -16.977 1.00 98.38 79 GLU A CA 1
ATOM 642 C C . GLU A 1 79 ? 13.575 7.474 -17.526 1.00 98.38 79 GLU A C 1
ATOM 644 O O . GLU A 1 79 ? 12.723 7.930 -16.762 1.00 98.38 79 GLU A O 1
ATOM 649 N N . GLN A 1 80 ? 13.517 7.698 -18.844 1.00 98.31 80 GLN A N 1
ATOM 650 C CA . GLN A 1 80 ? 12.448 8.509 -19.446 1.00 98.31 80 GLN A CA 1
ATOM 651 C C . GLN A 1 80 ? 11.052 7.919 -19.205 1.00 98.31 80 GLN A C 1
ATOM 653 O O . GLN A 1 80 ? 10.104 8.660 -18.946 1.00 98.31 80 GLN A O 1
ATOM 658 N N . GLN A 1 81 ? 10.907 6.593 -19.248 1.00 98.44 81 GLN A N 1
ATOM 659 C CA . GLN A 1 81 ? 9.637 5.943 -18.920 1.00 98.44 81 GLN A CA 1
ATOM 660 C C . GLN A 1 81 ? 9.265 6.062 -17.443 1.00 98.44 81 GLN A C 1
ATOM 662 O O . GLN A 1 81 ? 8.093 6.242 -17.113 1.00 98.44 81 GLN A O 1
ATOM 667 N N . SER A 1 82 ? 10.254 5.988 -16.552 1.00 98.38 82 SER A N 1
ATOM 668 C CA . SER A 1 82 ? 10.054 6.239 -15.125 1.00 98.38 82 SER A CA 1
ATOM 669 C C . SER A 1 82 ? 9.561 7.669 -14.890 1.00 98.38 82 SER A C 1
ATOM 671 O O . SER A 1 82 ? 8.562 7.874 -14.201 1.00 98.38 82 SER A O 1
ATOM 673 N N . LEU A 1 83 ? 10.176 8.654 -15.554 1.00 98.06 83 LEU A N 1
ATOM 674 C CA . LEU A 1 83 ? 9.739 10.051 -15.514 1.00 98.06 83 LEU A CA 1
ATOM 675 C C . LEU A 1 83 ? 8.334 10.240 -16.102 1.00 98.06 83 LEU A C 1
ATOM 677 O O . LEU A 1 83 ? 7.546 11.008 -15.555 1.00 98.06 83 LEU A O 1
ATOM 681 N N . TYR A 1 84 ? 7.987 9.518 -17.170 1.00 98.50 84 TYR A N 1
ATOM 682 C CA . TYR A 1 84 ? 6.629 9.506 -17.712 1.00 98.50 84 TYR A CA 1
ATOM 683 C C . TYR A 1 84 ? 5.615 8.985 -16.684 1.00 98.50 84 TYR A C 1
ATOM 685 O O . TYR A 1 84 ? 4.625 9.665 -16.415 1.00 98.50 84 TYR A O 1
ATOM 693 N N . LEU A 1 85 ? 5.868 7.839 -16.044 1.00 98.00 85 LEU A N 1
ATOM 694 C CA . LEU A 1 85 ? 4.985 7.308 -14.997 1.00 98.00 85 LEU A CA 1
ATOM 695 C C . LEU A 1 85 ? 4.889 8.221 -13.777 1.00 98.00 85 LEU A C 1
ATOM 697 O O . LEU A 1 85 ? 3.800 8.357 -13.220 1.00 98.00 85 LEU A O 1
ATOM 701 N N . ALA A 1 86 ? 5.973 8.903 -13.404 1.00 95.75 86 ALA A N 1
ATOM 702 C CA . ALA A 1 86 ? 5.972 9.883 -12.320 1.00 95.75 86 ALA A CA 1
ATOM 703 C C . ALA A 1 86 ? 4.947 11.016 -12.540 1.00 95.75 86 ALA A C 1
ATOM 705 O O . ALA A 1 86 ? 4.431 11.573 -11.578 1.00 95.75 86 ALA A O 1
ATOM 706 N N . THR A 1 87 ? 4.569 11.314 -13.790 1.00 96.50 87 THR A N 1
ATOM 707 C CA . THR A 1 87 ? 3.522 12.314 -14.077 1.00 96.50 87 THR A CA 1
ATOM 708 C C . THR A 1 87 ? 2.099 11.858 -13.730 1.00 96.50 87 THR A C 1
ATOM 710 O O . THR A 1 87 ? 1.205 12.697 -13.668 1.00 96.50 87 THR A O 1
ATOM 713 N N . SER A 1 88 ? 1.868 10.560 -13.492 1.00 94.12 88 SER A N 1
ATOM 714 C CA . SER A 1 88 ? 0.533 10.021 -13.171 1.00 94.12 88 SER A CA 1
ATOM 715 C C . SER A 1 88 ? 0.081 10.294 -11.733 1.00 94.12 88 SER A C 1
ATOM 717 O O . SER A 1 88 ? -1.112 10.218 -11.446 1.00 94.12 88 SER A O 1
ATOM 719 N N . MET A 1 89 ? 1.012 10.604 -10.823 1.00 86.88 89 MET A N 1
ATOM 720 C CA . MET A 1 89 ? 0.713 10.848 -9.414 1.00 86.88 89 MET A CA 1
ATOM 721 C C . MET A 1 89 ? 1.788 11.718 -8.761 1.00 86.88 89 MET A C 1
ATOM 723 O O . MET A 1 89 ? 2.974 11.405 -8.805 1.00 86.88 89 MET A O 1
ATOM 727 N N . ASN A 1 90 ? 1.371 12.766 -8.050 1.00 83.38 90 ASN A N 1
ATOM 728 C CA . ASN A 1 90 ? 2.292 13.621 -7.308 1.00 83.38 90 ASN A CA 1
ATOM 729 C C . ASN A 1 90 ? 2.454 13.182 -5.839 1.00 83.38 90 ASN A C 1
ATOM 731 O O . ASN A 1 90 ? 1.925 13.831 -4.941 1.00 83.38 90 ASN A O 1
ATOM 735 N N . SER A 1 91 ? 3.158 12.072 -5.589 1.00 79.44 91 SER A N 1
ATOM 736 C CA . SER A 1 91 ? 3.410 11.550 -4.229 1.00 79.44 91 SER A CA 1
ATOM 737 C C . SER A 1 91 ? 4.896 11.305 -3.971 1.00 79.44 91 SER A C 1
ATOM 739 O O . SER A 1 91 ? 5.573 10.704 -4.802 1.00 79.44 91 SER A O 1
ATOM 741 N N . LEU A 1 92 ? 5.423 11.751 -2.825 1.00 78.75 92 LEU A N 1
ATOM 742 C CA . LEU A 1 92 ? 6.846 11.600 -2.489 1.00 78.75 92 LEU A CA 1
ATOM 743 C C . LEU A 1 92 ? 7.291 10.128 -2.494 1.00 78.75 92 LEU A C 1
ATOM 745 O O . LEU A 1 92 ? 8.280 9.800 -3.149 1.00 78.75 92 LEU A O 1
ATOM 749 N N . SER A 1 93 ? 6.536 9.255 -1.824 1.00 78.50 93 SER A N 1
ATOM 750 C CA . SER A 1 93 ? 6.827 7.819 -1.733 1.00 78.50 93 SER A CA 1
ATOM 751 C C . SER A 1 93 ? 6.796 7.143 -3.106 1.00 78.50 93 SER A C 1
ATOM 753 O O . SER A 1 93 ? 7.694 6.373 -3.441 1.00 78.50 93 SER A O 1
ATOM 755 N N . PHE A 1 94 ? 5.838 7.522 -3.956 1.00 87.44 94 PHE A N 1
ATOM 756 C CA . PHE A 1 94 ? 5.751 7.045 -5.338 1.00 87.44 94 PHE A CA 1
ATOM 757 C C . PHE A 1 94 ? 6.990 7.422 -6.165 1.00 87.44 94 PHE A C 1
ATOM 759 O O . PHE A 1 94 ? 7.602 6.575 -6.818 1.00 87.44 94 PHE A O 1
ATOM 766 N N . HIS A 1 95 ? 7.419 8.685 -6.092 1.00 88.56 95 HIS A N 1
ATOM 767 C CA . HIS A 1 95 ? 8.623 9.140 -6.789 1.00 88.56 95 HIS A CA 1
ATOM 768 C C . HIS A 1 95 ? 9.894 8.465 -6.263 1.00 88.56 95 HIS A C 1
ATOM 770 O O . HIS A 1 95 ? 10.802 8.181 -7.044 1.00 88.56 95 HIS A O 1
ATOM 776 N N . GLN A 1 96 ? 9.989 8.228 -4.954 1.00 86.62 96 GLN A N 1
ATOM 777 C CA . GLN A 1 96 ? 11.131 7.536 -4.357 1.00 86.62 96 GLN A CA 1
ATOM 778 C C . GLN A 1 96 ? 11.205 6.077 -4.815 1.00 86.62 96 GLN A C 1
ATOM 780 O O . GLN A 1 96 ? 12.280 5.640 -5.223 1.00 86.62 96 GLN A O 1
ATOM 785 N N . PHE A 1 97 ? 10.073 5.368 -4.848 1.00 91.19 97 PHE A N 1
ATOM 786 C CA . PHE A 1 97 ? 9.995 4.008 -5.382 1.00 91.19 97 PHE A CA 1
ATOM 787 C C . PHE A 1 97 ? 10.498 3.937 -6.834 1.00 91.19 97 PHE A C 1
ATOM 789 O O . PHE A 1 97 ? 11.384 3.140 -7.151 1.00 91.19 97 PHE A O 1
ATOM 796 N N . LEU A 1 98 ? 10.010 4.826 -7.707 1.00 95.44 98 LEU A N 1
ATOM 797 C CA . LEU A 1 98 ? 10.448 4.891 -9.106 1.00 95.44 98 LEU A CA 1
ATOM 798 C C . LEU A 1 98 ? 11.946 5.202 -9.239 1.00 95.44 98 LEU A C 1
ATOM 800 O O . LEU A 1 98 ? 12.643 4.573 -10.038 1.00 95.44 98 LEU A O 1
ATOM 804 N N . LYS A 1 99 ? 12.468 6.133 -8.430 1.00 93.94 99 LYS A N 1
ATOM 805 C CA . LYS A 1 99 ? 13.906 6.443 -8.387 1.00 93.94 99 LYS A CA 1
ATOM 806 C C . LYS A 1 99 ? 14.740 5.241 -7.956 1.00 93.94 99 LYS A C 1
ATOM 808 O O . LYS A 1 99 ? 15.777 4.992 -8.568 1.00 93.94 99 LYS A O 1
ATOM 813 N N . ARG A 1 100 ? 14.305 4.485 -6.941 1.00 92.75 100 ARG A N 1
ATOM 814 C CA . ARG A 1 100 ? 15.020 3.278 -6.507 1.00 92.75 100 ARG A CA 1
ATOM 815 C C . ARG A 1 100 ? 15.035 2.229 -7.609 1.00 92.75 100 ARG A C 1
ATOM 817 O O . ARG A 1 100 ? 16.090 1.669 -7.887 1.00 92.75 100 ARG A O 1
ATOM 824 N N . LEU A 1 101 ? 13.902 2.011 -8.272 1.00 96.38 101 LEU A N 1
ATOM 825 C CA . LEU A 1 101 ? 13.809 1.052 -9.368 1.00 96.38 101 LEU A CA 1
ATOM 826 C C . LEU A 1 101 ? 14.765 1.410 -10.518 1.00 96.38 101 LEU A C 1
ATOM 828 O O . LEU A 1 101 ? 15.511 0.548 -10.981 1.00 96.38 101 LEU A O 1
ATOM 832 N N . VAL A 1 102 ? 14.819 2.686 -10.920 1.00 98.12 102 VAL A N 1
ATOM 833 C CA . VAL A 1 102 ? 15.804 3.180 -11.902 1.00 98.12 102 VAL A CA 1
ATOM 834 C C . VAL A 1 102 ? 17.235 2.939 -11.414 1.00 98.12 102 VAL A C 1
ATOM 836 O O . VAL A 1 102 ? 18.041 2.377 -12.154 1.00 98.12 102 VAL A O 1
ATOM 839 N N . ALA A 1 103 ? 17.551 3.290 -10.165 1.00 97.06 103 ALA A N 1
ATOM 840 C CA . ALA A 1 103 ? 18.884 3.100 -9.593 1.00 97.06 103 ALA A CA 1
ATOM 841 C C . ALA A 1 103 ? 19.298 1.619 -9.503 1.00 97.06 103 ALA A C 1
ATOM 843 O O . ALA A 1 103 ? 20.478 1.299 -9.653 1.00 97.06 103 ALA A O 1
ATOM 844 N N . SER A 1 104 ? 18.355 0.701 -9.271 1.00 97.25 104 SER A N 1
ATOM 845 C CA . SER A 1 104 ? 18.607 -0.741 -9.340 1.00 97.25 104 SER A CA 1
ATOM 846 C C . SER A 1 104 ? 18.929 -1.166 -10.773 1.00 97.25 104 SER A C 1
ATOM 848 O O . SER A 1 104 ? 19.950 -1.815 -10.996 1.00 97.25 104 SER A O 1
ATOM 850 N N . VAL A 1 105 ? 18.126 -0.747 -11.755 1.00 97.81 105 VAL A N 1
ATOM 851 C CA . VAL A 1 105 ? 18.317 -1.104 -13.174 1.00 97.81 105 VAL A CA 1
ATOM 852 C C . VAL A 1 105 ? 19.618 -0.534 -13.754 1.00 97.81 105 VAL A C 1
ATOM 854 O O . VAL A 1 105 ? 20.279 -1.212 -14.540 1.00 97.81 105 VAL A O 1
ATOM 857 N N . GLN A 1 106 ? 20.051 0.651 -13.312 1.00 97.56 106 GLN A N 1
ATOM 858 C CA . GLN A 1 106 ? 21.333 1.261 -13.700 1.00 97.56 106 GLN A CA 1
ATOM 859 C C . GLN A 1 106 ? 22.566 0.411 -13.343 1.00 97.56 106 GLN A C 1
ATOM 861 O O . GLN A 1 106 ? 23.632 0.617 -13.919 1.00 97.56 106 GLN A O 1
ATOM 866 N N . LYS A 1 107 ? 22.441 -0.554 -12.422 1.00 97.25 107 LYS A N 1
ATOM 867 C CA . LYS A 1 107 ? 23.532 -1.468 -12.039 1.00 97.25 107 LYS A CA 1
ATOM 868 C C . LYS A 1 107 ? 23.730 -2.623 -13.027 1.00 97.25 107 LYS A C 1
ATOM 870 O O . LYS A 1 107 ? 24.699 -3.364 -12.889 1.00 97.25 107 LYS A O 1
ATOM 875 N N . ALA A 1 108 ? 22.824 -2.800 -13.990 1.00 97.81 108 ALA A N 1
ATOM 876 C CA . ALA A 1 108 ? 22.897 -3.881 -14.963 1.00 97.81 108 ALA A CA 1
ATOM 877 C C . ALA A 1 108 ? 24.127 -3.764 -15.875 1.00 97.81 108 ALA A C 1
ATOM 879 O O . ALA A 1 108 ? 24.516 -2.677 -16.295 1.00 97.81 108 ALA A O 1
ATOM 880 N N . THR A 1 109 ? 24.693 -4.905 -16.264 1.00 97.62 109 THR A N 1
ATOM 881 C CA . THR A 1 109 ? 25.830 -4.990 -17.196 1.00 97.62 109 THR A CA 1
ATOM 882 C C . THR A 1 109 ? 25.402 -5.199 -18.647 1.00 97.62 109 THR A C 1
ATOM 884 O O . THR A 1 109 ? 26.200 -5.041 -19.572 1.00 97.62 109 THR A O 1
ATOM 887 N N . ASN A 1 110 ? 24.141 -5.569 -18.875 1.00 97.56 110 ASN A N 1
ATOM 888 C CA . ASN A 1 110 ? 23.565 -5.796 -20.197 1.00 97.56 110 ASN A CA 1
ATOM 889 C C . ASN A 1 110 ? 22.031 -5.659 -20.160 1.00 97.56 110 ASN A C 1
ATOM 891 O O . ASN A 1 110 ? 21.417 -5.688 -19.096 1.00 97.56 110 ASN A O 1
ATOM 895 N N . VAL A 1 111 ? 21.392 -5.530 -21.330 1.00 97.94 111 VAL A N 1
ATOM 896 C CA . VAL A 1 111 ? 19.936 -5.297 -21.416 1.00 97.94 111 VAL A CA 1
ATOM 897 C C . VAL A 1 111 ? 19.116 -6.453 -20.833 1.00 97.94 111 VAL A C 1
ATOM 899 O O . VAL A 1 111 ? 18.061 -6.222 -20.249 1.00 97.94 111 VAL A O 1
ATOM 902 N N . LYS A 1 112 ? 19.577 -7.702 -20.965 1.00 97.12 112 LYS A N 1
ATOM 903 C CA . LYS A 1 112 ? 18.862 -8.853 -20.398 1.00 97.12 112 LYS A CA 1
ATOM 904 C C . LYS A 1 112 ? 18.808 -8.752 -18.872 1.00 97.12 112 LYS A C 1
ATOM 906 O O . LYS A 1 112 ? 17.727 -8.852 -18.302 1.00 97.12 112 LYS A O 1
ATOM 911 N N . GLU A 1 113 ? 19.949 -8.491 -18.247 1.00 97.50 113 GLU A N 1
ATOM 912 C CA . GLU A 1 113 ? 20.044 -8.272 -16.803 1.00 97.50 113 GLU A CA 1
ATOM 913 C C . GLU A 1 113 ? 19.211 -7.061 -16.361 1.00 97.50 113 GLU A C 1
ATOM 915 O O . GLU A 1 113 ? 18.492 -7.146 -15.375 1.00 97.50 113 GLU A O 1
ATOM 920 N N . ALA A 1 114 ? 19.211 -5.967 -17.129 1.00 97.94 114 ALA A N 1
ATOM 921 C CA . ALA A 1 114 ? 18.400 -4.785 -16.828 1.00 97.94 114 ALA A CA 1
ATOM 922 C C . ALA A 1 114 ? 16.895 -5.110 -16.740 1.00 97.94 114 ALA A C 1
ATOM 924 O O . ALA A 1 114 ? 16.210 -4.646 -15.829 1.00 97.94 114 ALA A O 1
ATOM 925 N N . LYS A 1 115 ? 16.384 -5.959 -17.644 1.00 97.38 115 LYS A N 1
ATOM 926 C CA . LYS A 1 115 ? 14.992 -6.442 -17.608 1.00 97.38 115 LYS A CA 1
ATOM 927 C C . LYS A 1 115 ? 14.715 -7.335 -16.398 1.00 97.38 115 LYS A C 1
ATOM 929 O O . LYS A 1 115 ? 13.665 -7.211 -15.775 1.00 97.38 115 LYS A O 1
ATOM 934 N N . GLU A 1 116 ? 15.643 -8.234 -16.073 1.00 96.81 116 GLU A N 1
ATOM 935 C CA . GLU A 1 116 ? 15.529 -9.129 -14.915 1.00 96.81 116 GLU A CA 1
ATOM 936 C C . GLU A 1 116 ? 15.539 -8.340 -13.598 1.00 96.81 116 GLU A C 1
ATOM 938 O O . GLU A 1 116 ? 14.716 -8.602 -12.718 1.00 96.81 116 GLU A O 1
ATOM 943 N N . ILE A 1 117 ? 16.401 -7.325 -13.481 1.00 97.94 117 ILE A N 1
ATOM 944 C CA . ILE A 1 117 ? 16.439 -6.415 -12.331 1.00 97.94 117 ILE A CA 1
ATOM 945 C C . ILE A 1 117 ? 15.128 -5.634 -12.220 1.00 97.94 117 ILE A C 1
ATOM 947 O O . ILE A 1 117 ? 14.547 -5.603 -11.140 1.00 97.94 117 ILE A O 1
ATOM 951 N N . ALA A 1 118 ? 14.624 -5.066 -13.322 1.00 96.94 118 ALA A N 1
ATOM 952 C CA . ALA A 1 118 ? 13.384 -4.289 -13.305 1.00 96.94 118 ALA A CA 1
ATOM 953 C C . ALA A 1 118 ? 12.204 -5.088 -12.729 1.00 96.94 118 ALA A C 1
ATOM 955 O O . ALA A 1 118 ? 11.449 -4.568 -11.916 1.00 96.94 118 ALA A O 1
ATOM 956 N N . LEU A 1 119 ? 12.059 -6.361 -13.110 1.00 96.81 119 LEU A N 1
ATOM 957 C CA . LEU A 1 119 ? 10.985 -7.211 -12.597 1.00 96.81 119 LEU A CA 1
ATOM 958 C C . LEU A 1 119 ? 11.264 -7.718 -11.170 1.00 96.81 119 LEU A C 1
ATOM 960 O O . LEU A 1 119 ? 10.374 -7.706 -10.319 1.00 96.81 119 LEU A O 1
ATOM 964 N N . SER A 1 120 ? 12.489 -8.173 -10.892 1.00 96.31 120 SER A N 1
ATOM 965 C CA . SER A 1 120 ? 12.840 -8.750 -9.584 1.00 96.31 120 SER A CA 1
ATOM 966 C C . SER A 1 120 ? 12.819 -7.729 -8.445 1.00 96.31 120 SER A C 1
ATOM 968 O O . SER A 1 120 ? 12.423 -8.077 -7.334 1.00 96.31 120 SER A O 1
ATOM 970 N N . GLU A 1 121 ? 13.162 -6.471 -8.718 1.00 96.00 121 GLU A N 1
ATOM 971 C CA . GLU A 1 121 ? 13.083 -5.372 -7.753 1.00 96.00 121 GLU A CA 1
ATOM 972 C C . GLU A 1 121 ? 11.633 -5.092 -7.323 1.00 96.00 121 GLU A C 1
ATOM 974 O O . GLU A 1 121 ? 11.370 -4.868 -6.141 1.00 96.00 121 GLU A O 1
ATOM 979 N N . VAL A 1 122 ? 10.672 -5.176 -8.252 1.00 95.69 122 VAL A N 1
ATOM 980 C CA . VAL A 1 122 ? 9.240 -5.010 -7.943 1.00 95.69 122 VAL A CA 1
ATOM 981 C C . VAL A 1 122 ? 8.742 -6.157 -7.062 1.00 95.69 122 VAL A C 1
ATOM 983 O O . VAL A 1 122 ? 8.088 -5.912 -6.049 1.00 95.69 122 VAL A O 1
ATOM 986 N N . TYR A 1 123 ? 9.111 -7.402 -7.383 1.00 94.81 123 TYR A N 1
ATOM 987 C CA . TYR A 1 123 ? 8.781 -8.559 -6.544 1.00 94.81 123 TYR A CA 1
ATOM 988 C C . TYR A 1 123 ? 9.392 -8.478 -5.147 1.00 94.81 123 TYR A C 1
ATOM 990 O O . TYR A 1 123 ? 8.736 -8.819 -4.161 1.00 94.81 123 TYR A O 1
ATOM 998 N N . LEU A 1 124 ? 10.649 -8.041 -5.057 1.00 93.62 124 LEU A N 1
ATOM 999 C CA . LEU A 1 124 ? 11.321 -7.852 -3.781 1.00 93.62 124 LEU A CA 1
ATOM 1000 C C . LEU A 1 124 ? 10.580 -6.815 -2.936 1.00 93.62 124 LEU A C 1
ATOM 1002 O O . LEU A 1 124 ? 10.337 -7.066 -1.758 1.00 93.62 124 LEU A O 1
ATOM 1006 N N . GLN A 1 125 ? 10.162 -5.697 -3.538 1.00 90.75 125 GLN A N 1
ATOM 1007 C CA . GLN A 1 125 ? 9.409 -4.682 -2.811 1.00 90.75 125 GLN A CA 1
ATOM 1008 C C . GLN A 1 125 ? 8.051 -5.180 -2.337 1.00 90.75 125 GLN A C 1
ATOM 1010 O O . GLN A 1 125 ? 7.704 -4.967 -1.178 1.00 90.75 125 GLN A O 1
ATOM 1015 N N . GLN A 1 126 ? 7.313 -5.876 -3.202 1.00 90.50 126 GLN A N 1
ATOM 1016 C CA . GLN A 1 126 ? 6.038 -6.481 -2.833 1.00 90.50 126 GLN A CA 1
ATOM 1017 C C . GLN A 1 126 ? 6.202 -7.394 -1.612 1.00 90.50 126 GLN A C 1
ATOM 1019 O O . GLN A 1 126 ? 5.487 -7.245 -0.625 1.00 90.50 126 GLN A O 1
ATOM 1024 N N . LYS A 1 127 ? 7.219 -8.264 -1.630 1.00 89.81 127 LYS A N 1
ATOM 1025 C CA . LYS A 1 127 ? 7.531 -9.156 -0.509 1.00 89.81 127 LYS A CA 1
ATOM 1026 C C . LYS A 1 127 ? 7.913 -8.399 0.768 1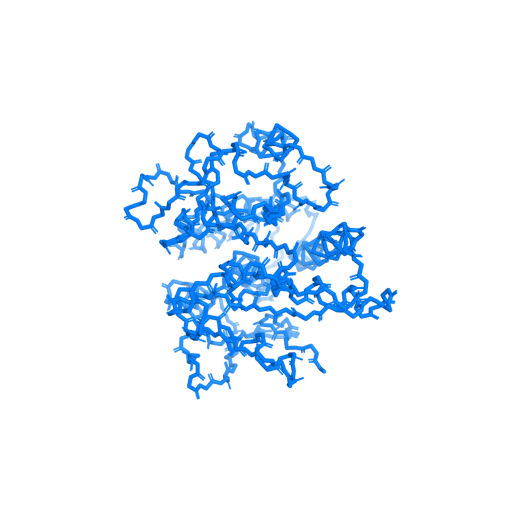.00 89.81 127 LYS A C 1
ATOM 1028 O O . LYS A 1 127 ? 7.525 -8.820 1.856 1.00 89.81 127 LYS A O 1
ATOM 1033 N N . ASN A 1 128 ? 8.684 -7.318 0.655 1.00 89.31 128 ASN A N 1
ATOM 1034 C CA . ASN A 1 128 ? 9.066 -6.498 1.806 1.00 89.31 128 ASN A CA 1
ATOM 1035 C C . ASN A 1 128 ? 7.834 -5.855 2.456 1.00 89.31 128 ASN A C 1
ATOM 1037 O O . ASN A 1 128 ? 7.708 -5.890 3.679 1.00 89.31 128 ASN A O 1
ATOM 1041 N N . TRP A 1 129 ? 6.901 -5.335 1.654 1.00 88.12 129 TRP A N 1
ATOM 1042 C CA . TRP A 1 129 ? 5.640 -4.795 2.162 1.00 88.12 129 TRP A CA 1
ATOM 1043 C C . TRP A 1 129 ? 4.736 -5.872 2.757 1.00 88.12 129 TRP A C 1
ATOM 1045 O O . TRP A 1 129 ? 4.167 -5.650 3.823 1.00 88.12 129 TRP A O 1
ATOM 1055 N N . ASP A 1 130 ? 4.642 -7.051 2.143 1.00 86.62 130 ASP A N 1
ATOM 1056 C CA . ASP A 1 130 ? 3.882 -8.169 2.714 1.00 86.62 130 ASP A CA 1
ATOM 1057 C C . ASP A 1 130 ? 4.417 -8.559 4.102 1.00 86.62 130 ASP A C 1
ATOM 1059 O O . ASP A 1 130 ? 3.640 -8.702 5.050 1.00 86.62 130 ASP A O 1
ATOM 1063 N N . LEU A 1 131 ? 5.745 -8.659 4.247 1.00 88.62 131 LEU A N 1
ATOM 1064 C CA . LEU A 1 131 ? 6.396 -8.958 5.525 1.00 88.62 131 LEU A CA 1
ATOM 1065 C C . LEU A 1 131 ? 6.172 -7.849 6.557 1.00 88.62 131 LEU A C 1
ATOM 1067 O O . LEU A 1 131 ? 5.912 -8.133 7.725 1.00 88.62 131 LEU A O 1
ATOM 1071 N N . MET A 1 132 ? 6.248 -6.588 6.132 1.00 89.00 132 MET A N 1
ATOM 1072 C CA . MET A 1 132 ? 5.952 -5.446 6.989 1.00 89.00 132 MET A CA 1
ATOM 1073 C C . MET A 1 132 ? 4.533 -5.552 7.560 1.00 89.00 132 MET A C 1
ATOM 1075 O O . MET A 1 132 ? 4.338 -5.481 8.775 1.00 89.00 132 MET A O 1
ATOM 1079 N N . TRP A 1 133 ? 3.535 -5.767 6.701 1.00 88.00 133 TRP A N 1
ATOM 1080 C CA . TRP A 1 133 ? 2.148 -5.883 7.139 1.00 88.00 133 TRP A CA 1
ATOM 1081 C C . TRP A 1 133 ? 1.920 -7.104 8.027 1.00 88.00 133 TRP A C 1
ATOM 1083 O O . TRP A 1 133 ? 1.145 -7.015 8.983 1.00 88.00 133 TRP A O 1
ATOM 1093 N N . GLU A 1 134 ? 2.587 -8.225 7.753 1.00 88.88 134 GLU A N 1
ATOM 1094 C CA . GLU A 1 134 ? 2.583 -9.407 8.616 1.00 88.88 134 GLU A CA 1
ATOM 1095 C C . GLU A 1 134 ? 3.136 -9.097 10.014 1.00 88.88 134 GLU A C 1
ATOM 1097 O O . GLU A 1 134 ? 2.457 -9.377 11.005 1.00 88.88 134 GLU A O 1
ATOM 1102 N N . ASN A 1 135 ? 4.305 -8.460 10.103 1.00 91.81 135 ASN A N 1
ATOM 1103 C CA . ASN A 1 135 ? 4.927 -8.077 11.372 1.00 91.81 135 ASN A CA 1
ATOM 1104 C C . ASN A 1 135 ? 4.060 -7.087 12.154 1.00 91.81 135 ASN A C 1
ATOM 1106 O O . ASN A 1 135 ? 3.822 -7.282 13.346 1.00 91.81 135 ASN A O 1
ATOM 1110 N N . LEU A 1 136 ? 3.513 -6.071 11.482 1.00 91.94 136 LEU A N 1
ATOM 1111 C CA . LEU A 1 136 ? 2.589 -5.117 12.093 1.00 91.94 136 LEU A CA 1
ATOM 1112 C C . LEU A 1 136 ? 1.348 -5.827 12.650 1.00 91.94 136 LEU A C 1
ATOM 1114 O O . LEU A 1 136 ? 0.918 -5.554 13.773 1.00 91.94 136 LEU A O 1
ATOM 1118 N N . GLY A 1 137 ? 0.790 -6.776 11.892 1.00 92.69 137 GLY A N 1
ATOM 1119 C CA . GLY A 1 137 ? -0.332 -7.597 12.339 1.00 92.69 137 GLY A CA 1
ATOM 1120 C C . GLY A 1 137 ? 0.024 -8.420 13.578 1.00 92.69 137 GLY A C 1
ATOM 1121 O O . GLY A 1 137 ? -0.738 -8.442 14.543 1.00 92.69 137 GLY A O 1
ATOM 1122 N N . LEU A 1 138 ? 1.205 -9.044 13.588 1.00 93.00 138 LEU A N 1
ATOM 1123 C CA . LEU A 1 138 ? 1.709 -9.823 14.719 1.00 93.00 138 LEU A CA 1
ATOM 1124 C C . LEU A 1 138 ? 1.901 -8.970 15.976 1.00 93.00 138 LEU A C 1
ATOM 1126 O O . LEU A 1 138 ? 1.471 -9.389 17.050 1.00 93.00 138 LEU A O 1
ATOM 1130 N N . HIS A 1 139 ? 2.515 -7.792 15.857 1.00 94.75 139 HIS A N 1
ATOM 1131 C CA . HIS A 1 139 ? 2.708 -6.869 16.978 1.00 94.75 139 HIS A CA 1
ATOM 1132 C C . HIS A 1 139 ? 1.380 -6.346 17.520 1.00 94.75 139 HIS A C 1
ATOM 1134 O O . HIS A 1 139 ? 1.196 -6.278 18.731 1.00 94.75 139 HIS A O 1
ATOM 1140 N N . THR A 1 140 ? 0.425 -6.060 16.633 1.00 94.56 140 THR A N 1
ATOM 1141 C CA . THR A 1 140 ? -0.917 -5.619 17.031 1.00 94.56 140 THR A CA 1
ATOM 1142 C C . THR A 1 140 ? -1.638 -6.690 17.846 1.00 94.56 140 THR A C 1
ATOM 1144 O O . THR A 1 140 ? -2.172 -6.419 18.917 1.00 94.56 140 THR A O 1
ATOM 1147 N N . VAL A 1 141 ? -1.644 -7.932 17.358 1.00 93.62 141 VAL A N 1
ATOM 1148 C CA . VAL A 1 141 ? -2.387 -9.040 17.977 1.00 93.62 141 VAL A CA 1
ATOM 1149 C C . VAL A 1 141 ? -1.871 -9.382 19.377 1.00 93.62 141 VAL A C 1
ATOM 1151 O O . VAL A 1 141 ? -2.653 -9.818 20.216 1.00 93.62 141 VAL A O 1
ATOM 1154 N N . GLN A 1 142 ? -0.584 -9.157 19.658 1.00 92.88 142 GLN A N 1
ATOM 1155 C CA . GLN A 1 142 ? 0.014 -9.411 20.976 1.00 92.88 142 GLN A CA 1
ATOM 1156 C C . GLN A 1 142 ? -0.554 -8.529 22.097 1.00 92.88 142 GLN A C 1
ATOM 1158 O O . GLN A 1 142 ? -0.423 -8.885 23.267 1.00 92.88 142 GLN A O 1
ATOM 1163 N N . LEU A 1 143 ? -1.193 -7.408 21.755 1.00 93.31 143 LEU A N 1
ATOM 1164 C CA . LEU A 1 143 ? -1.812 -6.505 22.727 1.00 93.31 143 LEU A CA 1
ATOM 1165 C C . LEU A 1 143 ? -3.176 -7.002 23.209 1.00 93.31 143 LEU A C 1
ATOM 1167 O O . LEU A 1 143 ? -3.657 -6.571 24.257 1.00 93.31 143 LEU A O 1
ATOM 1171 N N . PHE A 1 144 ? -3.799 -7.911 22.459 1.00 93.00 144 PHE A N 1
ATOM 1172 C CA . PHE A 1 144 ? -5.187 -8.290 22.666 1.00 93.00 144 PHE A CA 1
ATOM 1173 C C . PHE A 1 144 ? -5.340 -9.697 23.237 1.00 93.00 144 PHE A C 1
ATOM 1175 O O . PHE A 1 144 ? -4.555 -10.615 22.996 1.00 93.00 144 PHE A O 1
ATOM 1182 N N . LYS A 1 145 ? -6.406 -9.857 24.016 1.00 91.75 145 LYS A N 1
ATOM 1183 C CA . LYS A 1 145 ? -6.867 -11.127 24.573 1.00 91.75 145 LYS A CA 1
ATOM 1184 C C . LYS A 1 145 ? -7.990 -11.698 23.712 1.00 91.75 145 LYS A C 1
ATOM 1186 O O . LYS A 1 145 ? -8.589 -11.012 22.890 1.00 91.75 145 LYS A O 1
ATOM 1191 N N . ASN A 1 146 ? -8.279 -12.976 23.936 1.00 92.19 146 ASN A N 1
ATOM 1192 C CA . ASN A 1 146 ? -9.360 -13.673 23.254 1.00 92.19 146 ASN A CA 1
ATOM 1193 C C . ASN A 1 146 ? -10.726 -13.012 23.524 1.00 92.19 146 ASN A C 1
ATOM 1195 O O . ASN A 1 146 ? -10.974 -12.553 24.638 1.00 92.19 146 ASN A O 1
ATOM 1199 N N . GLU A 1 147 ? -11.606 -13.037 22.523 1.00 89.88 147 GLU A N 1
ATOM 1200 C CA . GLU A 1 147 ? -12.984 -12.523 22.550 1.00 89.88 147 GLU A CA 1
ATOM 1201 C C . GLU A 1 147 ? -13.108 -11.000 22.756 1.00 89.88 147 GLU A C 1
ATOM 1203 O O . GLU A 1 147 ? -14.142 -10.516 23.215 1.00 89.88 147 GLU A O 1
ATOM 1208 N N . GLN A 1 148 ? -12.075 -10.222 22.414 1.00 90.12 148 GLN A N 1
ATOM 1209 C CA . GLN A 1 148 ? -12.135 -8.760 22.491 1.00 90.12 148 GLN A CA 1
ATOM 1210 C C . GLN A 1 148 ? -12.768 -8.128 21.249 1.00 90.12 148 GLN A C 1
ATOM 1212 O O . GLN A 1 148 ? -12.523 -8.543 20.114 1.00 90.12 148 GLN A O 1
ATOM 1217 N N . ASN A 1 149 ? -13.548 -7.073 21.481 1.00 87.75 149 ASN A N 1
ATOM 1218 C CA . ASN A 1 149 ? -14.184 -6.274 20.440 1.00 87.75 149 ASN A CA 1
ATOM 1219 C C . ASN A 1 149 ? -13.270 -5.104 20.071 1.00 87.75 149 ASN A C 1
ATOM 1221 O O . ASN A 1 149 ? -13.000 -4.246 20.911 1.00 87.75 149 ASN A O 1
ATOM 1225 N N . ILE A 1 150 ? -12.798 -5.049 18.830 1.00 89.69 150 ILE A N 1
ATOM 1226 C CA . ILE A 1 150 ? -11.798 -4.064 18.400 1.00 89.69 150 ILE A CA 1
ATOM 1227 C C . ILE A 1 150 ? -12.414 -3.135 17.363 1.00 89.69 150 ILE A C 1
ATOM 1229 O O . ILE A 1 150 ? -12.861 -3.601 16.317 1.00 89.69 150 ILE A O 1
ATOM 1233 N N . LEU A 1 151 ? -12.436 -1.829 17.630 1.00 87.25 151 LEU A N 1
ATOM 1234 C CA . LEU A 1 151 ? -12.939 -0.836 16.683 1.00 87.25 151 LEU A CA 1
ATOM 1235 C C . LEU A 1 151 ? -11.814 -0.335 15.783 1.00 87.25 151 LEU A C 1
ATOM 1237 O O . LEU A 1 151 ? -10.887 0.306 16.253 1.00 87.25 151 LEU A O 1
ATOM 1241 N N . PHE A 1 152 ? -11.931 -0.559 14.481 1.00 87.19 152 PHE A N 1
ATOM 1242 C CA . PHE A 1 152 ? -11.054 0.014 13.470 1.00 87.19 152 PHE A CA 1
ATOM 1243 C C . PHE A 1 152 ? -11.673 1.287 12.897 1.00 87.19 152 PHE A C 1
ATOM 1245 O O . PHE A 1 152 ? -12.766 1.245 12.326 1.00 87.19 152 PHE A O 1
ATOM 1252 N N . ILE A 1 153 ? -10.954 2.400 12.998 1.00 82.38 153 ILE A N 1
ATOM 1253 C CA . ILE A 1 153 ? -11.294 3.665 12.337 1.00 82.38 153 ILE A CA 1
ATOM 1254 C C . ILE A 1 153 ? -10.404 3.808 11.105 1.00 82.38 153 ILE A C 1
ATOM 1256 O O . ILE A 1 153 ? -9.221 3.468 11.159 1.00 82.38 153 ILE A O 1
ATOM 1260 N N . ASN A 1 154 ? -10.971 4.298 10.001 1.00 77.81 154 ASN A N 1
ATOM 1261 C CA . ASN A 1 154 ? -10.290 4.447 8.712 1.00 77.81 154 ASN A CA 1
ATOM 1262 C C . ASN A 1 154 ? -9.834 3.115 8.085 1.00 77.81 154 ASN A C 1
ATOM 1264 O O . ASN A 1 154 ? -8.778 3.008 7.460 1.00 77.81 154 ASN A O 1
ATOM 1268 N N . ALA A 1 155 ? -10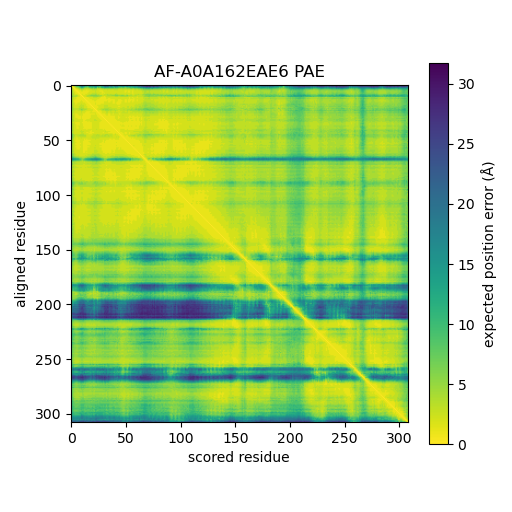.631 2.060 8.247 1.00 75.62 155 ALA A N 1
ATOM 1269 C CA . ALA A 1 155 ? -10.427 0.844 7.473 1.00 75.62 155 ALA A CA 1
ATOM 1270 C C . ALA A 1 155 ? -10.777 1.118 5.995 1.00 75.62 155 ALA A C 1
ATOM 1272 O O . ALA A 1 155 ? -11.901 1.511 5.686 1.00 75.62 155 ALA A O 1
ATOM 1273 N N . THR A 1 156 ? -9.816 0.932 5.087 1.00 70.06 156 THR A N 1
ATOM 1274 C CA . THR A 1 156 ? -9.981 1.209 3.646 1.00 70.06 156 THR A CA 1
ATOM 1275 C C . THR A 1 156 ? -9.917 -0.066 2.810 1.00 70.06 156 THR A C 1
ATOM 1277 O O . THR A 1 156 ? -9.603 -1.132 3.329 1.00 70.06 156 THR A O 1
ATOM 1280 N N . ASN A 1 157 ? -10.177 0.021 1.502 1.00 66.88 157 ASN A N 1
ATOM 1281 C CA . ASN A 1 157 ? -10.032 -1.101 0.567 1.00 66.88 157 ASN A CA 1
ATOM 1282 C C . ASN A 1 157 ? -8.576 -1.329 0.131 1.00 66.88 157 ASN A C 1
ATOM 1284 O O . ASN A 1 157 ? -8.352 -2.103 -0.795 1.00 66.88 157 ASN A O 1
ATOM 1288 N N . ARG A 1 158 ? -7.585 -0.675 0.755 1.00 69.94 158 ARG A N 1
ATOM 1289 C CA . ARG A 1 158 ? -6.188 -0.827 0.332 1.00 69.94 158 ARG A CA 1
AT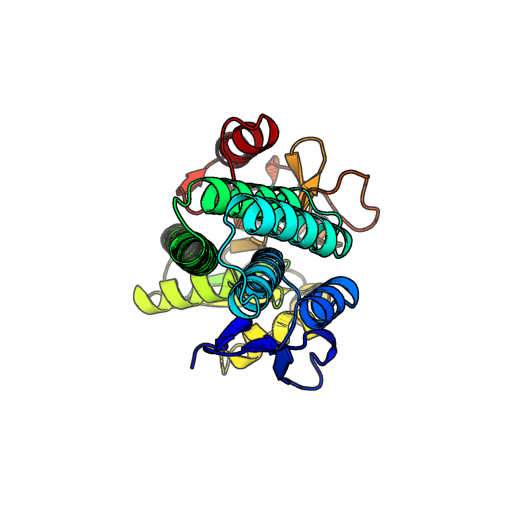OM 1290 C C . ARG A 1 158 ? -5.717 -2.271 0.479 1.00 69.94 158 ARG A C 1
ATOM 1292 O O . ARG A 1 158 ? -6.160 -2.983 1.387 1.00 69.94 158 ARG A O 1
ATOM 1299 N N . SER A 1 159 ? -4.817 -2.680 -0.403 1.00 64.06 159 SER A N 1
ATOM 1300 C CA . SER A 1 159 ? -4.096 -3.942 -0.325 1.00 64.06 159 SER A CA 1
ATOM 1301 C C . SER A 1 159 ? -2.588 -3.646 -0.377 1.00 64.06 159 SER A C 1
ATOM 1303 O O . SER A 1 159 ? -2.175 -2.874 -1.234 1.00 64.06 159 SER A O 1
ATOM 1305 N N . PRO A 1 160 ? -1.778 -4.219 0.530 1.00 65.38 160 PRO A N 1
ATOM 1306 C CA . PRO A 1 160 ? -2.187 -5.039 1.666 1.00 65.38 160 PRO A CA 1
ATOM 1307 C C . PRO A 1 160 ? -2.949 -4.216 2.718 1.00 65.38 160 PRO A C 1
ATOM 1309 O O . PRO A 1 160 ? -2.723 -3.026 2.923 1.00 65.38 160 PRO A O 1
ATOM 1312 N N . ASN A 1 161 ? -3.919 -4.852 3.371 1.00 75.94 161 ASN A N 1
ATOM 1313 C CA . ASN A 1 161 ? -4.839 -4.166 4.270 1.00 75.94 161 ASN A CA 1
ATOM 1314 C C . ASN A 1 161 ? -4.431 -4.377 5.736 1.00 75.94 161 ASN A C 1
ATOM 1316 O O . ASN A 1 161 ? -4.368 -5.541 6.151 1.00 75.94 161 ASN A O 1
ATOM 1320 N N . PRO A 1 162 ? -4.238 -3.316 6.545 1.00 79.00 162 PRO A N 1
ATOM 1321 C CA . PRO A 1 162 ? -3.833 -3.446 7.947 1.00 79.00 162 PRO A CA 1
ATOM 1322 C C . PRO A 1 162 ? -4.807 -4.320 8.737 1.00 79.00 162 PRO A C 1
ATOM 1324 O O . PRO A 1 162 ? -4.394 -5.244 9.432 1.00 79.00 162 PRO A O 1
ATOM 1327 N N . VAL A 1 163 ? -6.111 -4.089 8.562 1.00 83.00 163 VAL A N 1
ATOM 1328 C CA . VAL A 1 163 ? -7.166 -4.855 9.227 1.00 83.00 163 VAL A CA 1
ATOM 1329 C C . VAL A 1 163 ? -7.057 -6.327 8.874 1.00 83.00 163 VAL A C 1
ATOM 1331 O O . VAL A 1 163 ? -7.082 -7.184 9.754 1.00 83.00 163 VAL A O 1
ATOM 1334 N N . LEU A 1 164 ? -6.976 -6.636 7.577 1.00 82.94 164 LEU A N 1
ATOM 1335 C CA . LEU A 1 164 ? -6.960 -8.025 7.129 1.00 82.94 164 LEU A CA 1
ATOM 1336 C C . LEU A 1 164 ? -5.705 -8.737 7.614 1.00 82.94 164 LEU A C 1
ATOM 1338 O O . LEU A 1 164 ? -5.805 -9.911 7.961 1.00 82.94 164 LEU A O 1
ATOM 1342 N N . SER A 1 165 ? -4.569 -8.036 7.682 1.00 86.19 165 SER A N 1
ATOM 1343 C CA . SER A 1 165 ? -3.353 -8.580 8.279 1.00 86.19 165 SER A CA 1
ATOM 1344 C C . SER A 1 165 ? -3.560 -8.901 9.761 1.00 86.19 165 SER A C 1
ATOM 1346 O O . SER A 1 165 ? -3.352 -10.039 10.173 1.00 86.19 165 SER A O 1
ATOM 1348 N N . ILE A 1 166 ? -4.074 -7.953 10.551 1.00 90.00 166 ILE A N 1
ATOM 1349 C CA . ILE A 1 166 ? -4.324 -8.134 11.990 1.00 90.00 166 ILE A CA 1
ATOM 1350 C C . ILE A 1 166 ? -5.296 -9.294 12.242 1.00 90.00 166 ILE A C 1
ATOM 1352 O O . ILE A 1 166 ? -5.001 -10.193 13.027 1.00 90.00 166 ILE A O 1
ATOM 1356 N N . VAL A 1 167 ? -6.431 -9.332 11.539 1.00 87.50 167 VAL A N 1
ATOM 1357 C CA . VAL A 1 167 ? -7.434 -10.402 11.689 1.00 87.50 167 VAL A CA 1
ATOM 1358 C C . VAL A 1 167 ? -6.871 -11.760 11.255 1.00 87.50 167 VAL A C 1
ATOM 1360 O O . VAL A 1 167 ? -7.136 -12.781 11.895 1.00 87.50 167 VAL A O 1
ATOM 1363 N N . HIS A 1 168 ? -6.073 -11.794 10.187 1.00 87.19 168 HIS A N 1
ATOM 1364 C CA . HIS A 1 168 ? -5.395 -13.010 9.748 1.00 87.19 168 HIS A CA 1
ATOM 1365 C C . HIS A 1 168 ? -4.397 -13.514 10.799 1.00 87.19 168 HIS A C 1
ATOM 1367 O O . HIS A 1 168 ? -4.433 -14.697 11.146 1.00 87.19 168 HIS A O 1
ATOM 1373 N N . GLN A 1 169 ? -3.564 -12.630 11.351 1.00 91.81 169 GLN A N 1
ATOM 1374 C CA . GLN A 1 169 ? -2.587 -12.978 12.383 1.00 91.81 169 GLN A CA 1
ATOM 1375 C C . GLN A 1 169 ? -3.258 -13.417 13.691 1.00 91.81 169 GLN A C 1
ATOM 1377 O O . GLN A 1 169 ? -2.830 -14.397 14.302 1.00 91.81 169 GLN A O 1
ATOM 1382 N N . ALA A 1 170 ? -4.369 -12.782 14.077 1.00 91.00 170 ALA A N 1
ATOM 1383 C CA . ALA A 1 170 ? -5.174 -13.191 15.227 1.00 91.00 170 ALA A CA 1
ATOM 1384 C C . ALA A 1 170 ? -5.644 -14.642 15.069 1.00 91.00 170 ALA A C 1
ATOM 1386 O O . ALA A 1 170 ? -5.398 -15.487 15.933 1.00 91.00 170 ALA A O 1
ATOM 1387 N N . LYS A 1 171 ? -6.200 -14.969 13.895 1.00 88.38 171 LYS A N 1
ATOM 1388 C CA . LYS A 1 171 ? -6.624 -16.331 13.561 1.00 88.38 171 LYS A CA 1
ATOM 1389 C C . LYS A 1 171 ? -5.466 -17.331 13.597 1.00 88.38 171 LYS A C 1
ATOM 1391 O O . LYS A 1 171 ? -5.646 -18.426 14.127 1.00 88.38 171 LYS A O 1
ATOM 1396 N N . GLN A 1 172 ? -4.294 -16.981 13.060 1.00 90.00 172 GLN A N 1
ATOM 1397 C CA . GLN A 1 172 ? -3.115 -17.856 13.108 1.00 90.00 172 GLN A CA 1
ATOM 1398 C C . GLN A 1 172 ? -2.636 -18.126 14.540 1.00 90.00 172 GLN A C 1
ATOM 1400 O O . GLN A 1 172 ? -2.192 -19.232 14.842 1.00 90.00 172 GLN A O 1
ATOM 1405 N N . LYS A 1 173 ? -2.757 -17.138 15.433 1.00 91.06 173 LYS A N 1
ATOM 1406 C CA . LYS A 1 173 ? -2.407 -17.256 16.856 1.00 91.06 173 LYS A CA 1
ATOM 1407 C C . LYS A 1 173 ? -3.501 -17.900 17.714 1.00 91.06 173 LYS A C 1
ATOM 1409 O O . LYS A 1 173 ? -3.286 -18.083 18.908 1.00 91.06 173 LYS A O 1
ATOM 1414 N N . GLY A 1 174 ? -4.652 -18.249 17.136 1.00 90.81 174 GLY A N 1
ATOM 1415 C CA . GLY A 1 174 ? -5.796 -18.768 17.889 1.00 90.81 174 GLY A CA 1
ATOM 1416 C C . GLY A 1 174 ? -6.457 -17.722 18.794 1.00 90.81 174 GLY A C 1
ATOM 1417 O O . GLY A 1 174 ? -7.099 -18.093 19.771 1.00 90.81 174 GLY A O 1
ATOM 1418 N N . ILE A 1 175 ? -6.289 -16.434 18.482 1.00 91.31 175 ILE A N 1
ATOM 1419 C CA . ILE A 1 175 ? -6.931 -15.313 19.171 1.00 91.31 175 ILE A CA 1
ATOM 1420 C C . ILE A 1 175 ? -8.162 -14.905 18.354 1.00 91.31 175 ILE A C 1
ATOM 1422 O O . ILE A 1 175 ? -8.067 -14.470 17.208 1.00 91.31 175 ILE A O 1
ATOM 1426 N N . SER A 1 176 ? -9.332 -15.076 18.952 1.00 88.50 176 SER A N 1
ATOM 1427 C CA . SER A 1 176 ? -10.625 -14.623 18.453 1.00 88.50 176 SER A CA 1
ATOM 1428 C C . SER A 1 176 ? -10.767 -13.131 18.745 1.00 88.50 176 SER A C 1
ATOM 1430 O O . SER A 1 176 ? -10.799 -12.728 19.906 1.00 88.50 176 SER A O 1
ATOM 1432 N N . LEU A 1 177 ? -10.812 -12.311 17.698 1.00 87.94 177 LEU A N 1
ATOM 1433 C CA . LEU A 1 177 ? -11.126 -10.886 17.787 1.00 87.94 177 LEU A CA 1
ATOM 1434 C C . LEU A 1 177 ? -12.445 -10.632 17.064 1.00 87.94 177 LEU A C 1
ATOM 1436 O O . LEU A 1 177 ? -12.694 -11.213 16.004 1.00 87.94 177 LEU A O 1
ATOM 1440 N N . HIS A 1 178 ? -13.242 -9.715 17.603 1.00 85.56 178 HIS A N 1
ATOM 1441 C CA . HIS A 1 178 ? -14.507 -9.264 17.027 1.00 85.56 178 HIS A CA 1
ATOM 1442 C C . HIS A 1 178 ? -14.315 -7.855 16.456 1.00 85.56 178 HIS A C 1
ATOM 1444 O O . HIS A 1 178 ? -14.428 -6.867 17.184 1.00 85.56 178 HIS A O 1
ATOM 1450 N N . PRO A 1 179 ? -13.930 -7.728 15.176 1.00 82.81 179 PRO A N 1
ATOM 1451 C CA . PRO A 1 179 ? -13.624 -6.433 14.591 1.00 82.81 179 PRO A CA 1
ATOM 1452 C C . PRO A 1 179 ? -14.900 -5.653 14.237 1.00 82.81 179 PRO A C 1
ATOM 1454 O O . PRO A 1 179 ? -15.798 -6.160 13.563 1.00 82.81 179 PRO A O 1
ATOM 1457 N N . TYR A 1 180 ? -14.924 -4.387 14.635 1.00 80.56 180 TYR A N 1
ATOM 1458 C CA . TYR A 1 180 ? -15.907 -3.377 14.257 1.00 80.56 180 TYR A CA 1
ATOM 1459 C C . TYR A 1 180 ? -15.244 -2.366 13.331 1.00 80.56 180 TYR A C 1
ATOM 1461 O O . TYR A 1 180 ? -14.064 -2.061 13.483 1.00 80.56 180 TYR A O 1
ATOM 1469 N N . PHE A 1 181 ? -15.997 -1.826 12.376 1.00 77.50 181 PHE A N 1
ATOM 1470 C CA . PHE A 1 181 ? -15.441 -0.963 11.340 1.00 77.50 181 PHE A CA 1
ATOM 1471 C C . PHE A 1 181 ? -16.177 0.351 11.252 1.00 77.50 181 PHE A C 1
ATOM 1473 O O . PHE A 1 181 ? -17.394 0.375 11.065 1.00 77.50 181 PHE A O 1
ATOM 1480 N N . LEU A 1 182 ? -15.400 1.425 11.265 1.00 72.50 182 LEU A N 1
ATOM 1481 C CA . LEU A 1 182 ? -15.854 2.736 10.873 1.00 72.50 182 LEU A CA 1
ATOM 1482 C C . LEU A 1 182 ? -15.017 3.242 9.697 1.00 72.50 182 LEU A C 1
ATOM 1484 O O . LEU A 1 182 ? -13.840 3.575 9.839 1.00 72.50 182 LEU A O 1
ATOM 1488 N N . GLY A 1 183 ? -15.639 3.263 8.521 1.00 63.12 183 GLY A N 1
ATOM 1489 C CA . GLY A 1 183 ? -15.102 3.931 7.338 1.00 63.12 183 GLY A CA 1
ATOM 1490 C C . GLY A 1 183 ? -15.752 5.300 7.144 1.00 63.12 183 GLY A C 1
ATOM 1491 O O . GLY A 1 183 ? -16.870 5.532 7.614 1.00 63.12 183 GLY A O 1
ATOM 1492 N N . GLU A 1 184 ? -15.081 6.188 6.408 1.00 54.84 184 GLU A N 1
ATOM 1493 C CA . GLU A 1 184 ? -15.706 7.414 5.884 1.00 54.84 184 GLU A CA 1
ATOM 1494 C C . GLU A 1 184 ? -16.929 7.072 5.016 1.00 54.84 184 GLU A C 1
ATOM 1496 O O . GLU A 1 184 ? -17.985 7.693 5.150 1.00 54.84 184 GLU A O 1
ATOM 1501 N N . HIS A 1 185 ? -16.819 6.005 4.210 1.00 62.28 185 HIS A N 1
ATOM 1502 C CA . HIS A 1 185 ? -17.863 5.512 3.313 1.00 62.28 185 HIS A CA 1
ATOM 1503 C C . HIS A 1 185 ? -17.950 3.975 3.325 1.00 62.28 185 HIS A C 1
ATOM 1505 O O . HIS A 1 185 ? -16.934 3.281 3.384 1.00 62.28 185 HIS A O 1
ATOM 1511 N N . ASP A 1 186 ? -19.164 3.424 3.222 1.00 60.31 186 ASP A N 1
ATOM 1512 C CA . ASP A 1 186 ? -19.424 1.970 3.220 1.00 60.31 186 ASP A CA 1
ATOM 1513 C C . ASP A 1 186 ? -18.685 1.213 2.108 1.00 60.31 186 ASP A C 1
ATOM 1515 O O . ASP A 1 186 ? -18.391 0.017 2.241 1.00 60.31 186 ASP A O 1
ATOM 1519 N N . GLU A 1 187 ? -18.401 1.912 1.010 1.00 61.94 187 GLU A N 1
ATOM 1520 C CA . GLU A 1 187 ? -17.688 1.390 -0.147 1.00 61.94 187 GLU A CA 1
ATOM 1521 C C . GLU A 1 187 ? -16.242 1.023 0.168 1.00 61.94 187 GLU A C 1
ATOM 1523 O O . GLU A 1 187 ? -15.776 -0.003 -0.334 1.00 61.94 187 GLU A O 1
ATOM 1528 N N . ASN A 1 188 ? -15.596 1.749 1.089 1.00 67.44 188 ASN A N 1
ATOM 1529 C CA . ASN A 1 188 ? -14.211 1.545 1.529 1.00 67.44 188 ASN A CA 1
ATOM 1530 C C . ASN A 1 188 ? -13.991 0.241 2.300 1.00 67.44 188 ASN A C 1
ATOM 1532 O O . ASN A 1 188 ? -12.855 -0.103 2.605 1.00 67.44 188 ASN A O 1
ATOM 1536 N N . LEU A 1 189 ? -15.053 -0.507 2.594 1.00 73.81 189 LEU A N 1
ATOM 1537 C CA . LEU A 1 189 ? -14.959 -1.781 3.296 1.00 73.81 189 LEU A CA 1
ATOM 1538 C C . LEU A 1 189 ? -15.197 -2.983 2.386 1.00 73.81 189 LEU A C 1
ATOM 1540 O O . LEU A 1 189 ? -15.061 -4.110 2.851 1.00 73.81 189 LEU A O 1
ATOM 1544 N N . THR A 1 190 ? -15.561 -2.791 1.116 1.00 74.69 190 THR A N 1
ATOM 1545 C CA . THR A 1 190 ? -15.970 -3.875 0.204 1.00 74.69 190 THR A CA 1
ATOM 1546 C C . THR A 1 190 ? -15.008 -5.064 0.213 1.00 74.69 190 THR A C 1
ATOM 1548 O O . THR A 1 190 ? -15.448 -6.206 0.364 1.00 74.69 190 THR A O 1
ATOM 1551 N N . LEU A 1 191 ? -13.696 -4.825 0.134 1.00 76.69 191 LEU A N 1
ATOM 1552 C CA . LEU A 1 191 ? -12.707 -5.908 0.139 1.00 76.69 191 LEU A CA 1
ATOM 1553 C C . LEU A 1 191 ? -12.621 -6.614 1.493 1.00 76.69 191 LEU A C 1
ATOM 1555 O O . LEU A 1 191 ? -12.471 -7.838 1.547 1.00 76.69 191 LEU A O 1
ATOM 1559 N N . ILE A 1 192 ? -12.778 -5.861 2.581 1.00 77.44 192 ILE A N 1
ATOM 1560 C CA . ILE A 1 192 ? -12.851 -6.403 3.939 1.00 77.44 192 ILE A CA 1
ATOM 1561 C C . ILE A 1 192 ? -14.089 -7.298 4.074 1.00 77.44 192 ILE A C 1
ATOM 1563 O O . ILE A 1 192 ? -13.964 -8.443 4.512 1.00 77.44 192 ILE A O 1
ATOM 1567 N N . LYS A 1 193 ? -15.258 -6.833 3.606 1.00 77.00 193 LYS A N 1
ATOM 1568 C CA . LYS A 1 193 ? -16.526 -7.590 3.621 1.00 77.00 193 LYS A CA 1
ATOM 1569 C C . LYS A 1 193 ? -16.411 -8.910 2.854 1.00 77.00 193 LYS A C 1
ATOM 1571 O O . LYS A 1 193 ? -16.897 -9.941 3.313 1.00 77.00 193 LYS A O 1
ATOM 1576 N N . VAL A 1 194 ? -15.746 -8.891 1.697 1.00 76.62 194 VAL A N 1
ATOM 1577 C CA . VAL A 1 194 ? -15.538 -10.080 0.855 1.00 76.62 194 VAL A CA 1
ATOM 1578 C C . VAL A 1 194 ? -14.614 -11.096 1.527 1.00 76.62 194 VAL A C 1
ATOM 1580 O O . VAL A 1 194 ? -14.905 -12.296 1.504 1.00 76.62 194 VAL A O 1
ATOM 1583 N N . LYS A 1 195 ? -13.494 -10.643 2.112 1.00 76.69 195 LYS A N 1
ATOM 1584 C CA . LYS A 1 195 ? -12.499 -11.550 2.708 1.00 76.69 195 LYS A CA 1
ATOM 1585 C C . LYS A 1 195 ? -12.952 -12.112 4.053 1.00 76.69 195 LYS A C 1
ATOM 1587 O O . LYS A 1 195 ? -12.748 -13.298 4.307 1.00 76.69 195 LYS A O 1
ATOM 1592 N N . LEU A 1 196 ? -13.580 -11.299 4.895 1.00 73.62 196 LEU A N 1
ATOM 1593 C CA . LEU A 1 196 ? -13.943 -11.671 6.261 1.00 73.62 196 LEU A CA 1
ATOM 1594 C C . LEU A 1 196 ? -15.412 -12.113 6.384 1.00 73.62 196 LEU A C 1
ATOM 1596 O O . LEU A 1 196 ? -16.125 -11.640 7.262 1.00 73.62 196 LEU A O 1
ATOM 1600 N N . LYS A 1 197 ? -15.874 -13.005 5.492 1.00 64.00 197 LYS A N 1
ATOM 1601 C CA . LYS A 1 197 ? -17.255 -13.539 5.467 1.00 64.00 197 LYS A CA 1
ATOM 1602 C C . LYS A 1 197 ? -17.850 -13.699 6.884 1.00 64.00 197 LYS A C 1
ATOM 1604 O O . LYS A 1 197 ? -17.234 -14.353 7.719 1.00 64.00 197 LYS A O 1
ATOM 1609 N N . ASN A 1 198 ? -19.069 -13.191 7.101 1.00 50.88 198 ASN A N 1
ATOM 1610 C CA . ASN A 1 198 ? -19.852 -13.275 8.351 1.00 50.88 198 ASN A CA 1
ATOM 1611 C C . ASN A 1 198 ? -19.412 -12.382 9.531 1.00 50.88 198 ASN A C 1
ATOM 1613 O O . ASN A 1 198 ? -19.698 -12.720 10.678 1.00 50.88 198 ASN A O 1
ATOM 1617 N N . LEU A 1 199 ? -18.778 -11.234 9.293 1.00 55.59 199 LEU A N 1
ATOM 1618 C CA . LEU A 1 199 ? -18.586 -10.239 10.354 1.00 55.59 199 LEU A CA 1
ATOM 1619 C C . LEU A 1 199 ? -19.796 -9.317 10.531 1.00 55.59 199 LEU A C 1
ATOM 1621 O O . LEU A 1 199 ? -20.431 -8.906 9.557 1.00 55.59 199 LEU A O 1
ATOM 1625 N N . GLN A 1 200 ? -20.069 -8.947 11.785 1.00 53.06 200 GLN A N 1
ATOM 1626 C CA . GLN A 1 200 ? -20.980 -7.856 12.127 1.00 53.06 200 GLN A CA 1
ATOM 1627 C C . GLN A 1 200 ? -20.321 -6.525 11.740 1.00 53.06 200 GLN A C 1
ATOM 1629 O O . GLN A 1 200 ? -19.628 -5.887 12.522 1.00 53.06 200 GLN A O 1
ATOM 1634 N N . LEU A 1 201 ? -20.486 -6.132 10.480 1.00 53.62 201 LEU A N 1
ATOM 1635 C CA . LEU A 1 201 ? -20.019 -4.849 9.963 1.00 53.62 201 LEU A CA 1
ATOM 1636 C C . LEU A 1 201 ? -21.018 -3.762 10.360 1.00 53.62 201 LEU A C 1
ATOM 1638 O O . LEU A 1 201 ? -22.024 -3.568 9.681 1.00 53.62 201 LEU A O 1
ATOM 1642 N N . THR A 1 202 ? -20.754 -3.062 11.458 1.00 54.81 202 THR A N 1
ATOM 1643 C CA . THR A 1 202 ? -21.635 -1.997 11.956 1.00 54.81 202 THR A CA 1
ATOM 1644 C C . THR A 1 202 ? -21.094 -0.618 11.599 1.00 54.81 202 THR A C 1
ATOM 1646 O O . THR A 1 202 ? -20.632 0.135 12.448 1.00 54.81 202 THR A O 1
ATOM 1649 N N . THR A 1 203 ? -21.179 -0.277 10.314 1.00 53.19 203 THR A N 1
ATOM 1650 C CA . THR A 1 203 ? -20.715 1.014 9.784 1.00 53.19 203 THR A CA 1
ATOM 1651 C C . THR A 1 203 ? -21.560 2.202 10.246 1.00 53.19 203 THR A C 1
ATOM 1653 O O . THR A 1 203 ? -21.063 3.321 10.344 1.00 53.19 203 THR A O 1
ATOM 1656 N N . SER A 1 204 ? -22.829 1.965 10.586 1.00 49.72 204 SER A N 1
ATOM 1657 C CA . SER A 1 204 ? -23.799 2.997 10.974 1.00 49.72 204 SER A CA 1
ATOM 1658 C C . SER A 1 204 ? -24.151 3.011 12.467 1.00 49.72 204 SER A C 1
ATOM 1660 O O . SER A 1 204 ? -24.483 4.064 13.006 1.00 49.72 204 SER A O 1
ATOM 1662 N N . TRP A 1 205 ? -24.048 1.877 13.166 1.00 45.56 205 TRP A N 1
ATOM 1663 C CA . TRP A 1 205 ? -24.518 1.759 14.555 1.00 45.56 205 TRP A CA 1
ATOM 1664 C C . TRP A 1 205 ? -23.648 2.521 15.562 1.00 45.56 205 TRP A C 1
ATOM 1666 O O . TRP A 1 205 ? -24.188 3.130 16.481 1.00 45.56 205 TRP A O 1
ATOM 1676 N N . ILE A 1 206 ? -22.323 2.555 15.366 1.00 54.59 206 ILE A N 1
ATOM 1677 C CA . ILE A 1 206 ? -21.395 3.231 16.292 1.00 54.59 206 ILE A CA 1
ATOM 1678 C C . ILE A 1 206 ? -21.538 4.759 16.211 1.00 54.59 206 ILE A C 1
ATOM 1680 O O . ILE A 1 206 ? -21.493 5.427 17.239 1.00 54.59 206 ILE A O 1
ATOM 1684 N N . LYS A 1 207 ? -21.802 5.314 15.015 1.00 52.25 207 LYS A N 1
ATOM 1685 C CA . LYS A 1 207 ? -22.058 6.757 14.829 1.00 52.25 207 LYS A CA 1
ATOM 1686 C C . LYS A 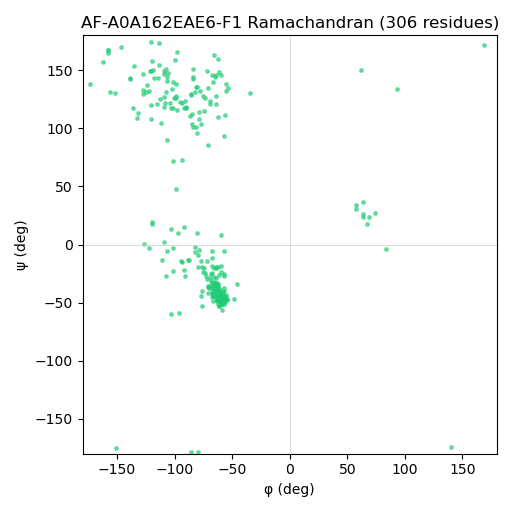1 207 ? -23.352 7.230 15.507 1.00 52.25 207 LYS A C 1
ATOM 1688 O O . LYS A 1 207 ? -23.438 8.395 15.869 1.00 52.25 207 LYS A O 1
ATOM 1693 N N . GLN A 1 208 ? -24.356 6.359 15.663 1.00 47.47 208 GLN A N 1
ATOM 1694 C CA . GLN A 1 208 ? -25.685 6.740 16.166 1.00 47.47 208 GLN A CA 1
ATOM 1695 C C . GLN A 1 208 ? -25.942 6.396 17.640 1.00 47.47 208 GLN A C 1
ATOM 1697 O O . GLN A 1 208 ? -26.804 7.030 18.237 1.00 47.47 208 GLN A O 1
ATOM 1702 N N . ASN A 1 209 ? -25.230 5.431 18.237 1.00 49.16 209 ASN A N 1
ATOM 1703 C CA . ASN A 1 209 ? -25.582 4.904 19.568 1.00 49.16 209 ASN A CA 1
ATOM 1704 C C . ASN A 1 209 ? -24.513 5.066 20.652 1.00 49.16 209 ASN A C 1
ATOM 1706 O O . ASN A 1 209 ? -24.605 4.407 21.683 1.00 49.16 209 ASN A O 1
ATOM 1710 N N . HIS A 1 210 ? -23.559 5.984 20.465 1.00 53.12 210 HIS A N 1
ATOM 1711 C CA . HIS A 1 210 ? -22.416 6.177 21.360 1.00 53.12 210 HIS A CA 1
ATOM 1712 C C . HIS A 1 210 ? -21.529 4.915 21.415 1.00 53.12 210 HIS A C 1
ATOM 1714 O O . HIS A 1 210 ? -21.978 3.784 21.230 1.00 53.12 210 HIS A O 1
ATOM 1720 N N . LEU A 1 211 ? -20.226 5.072 21.647 1.00 55.59 211 LEU A N 1
ATOM 1721 C CA . LEU A 1 211 ? -19.411 3.959 22.129 1.00 55.59 211 LEU A CA 1
ATOM 1722 C C . LEU A 1 211 ? -20.055 3.483 23.441 1.00 55.59 211 LEU A C 1
ATOM 1724 O O . LEU A 1 211 ? -19.826 4.072 24.491 1.00 55.59 211 LEU A O 1
ATOM 1728 N N . HIS A 1 212 ? -20.939 2.481 23.390 1.00 54.28 212 HIS A N 1
ATOM 1729 C CA . HIS A 1 212 ? -21.471 1.877 24.602 1.00 54.28 212 HIS A CA 1
ATOM 1730 C C . HIS A 1 212 ? -20.275 1.274 25.334 1.00 54.28 212 HIS A C 1
ATOM 1732 O O . HIS A 1 212 ? -19.677 0.297 24.874 1.00 54.28 212 HIS A O 1
ATOM 1738 N N . SER A 1 213 ? -19.935 1.905 26.452 1.00 53.22 213 SER A N 1
ATOM 1739 C CA . SER A 1 213 ? -18.689 1.818 27.218 1.00 53.22 213 SER A CA 1
ATOM 1740 C C . SER A 1 213 ? -18.311 0.434 27.757 1.00 53.22 213 SER A C 1
ATOM 1742 O O . SER A 1 213 ? -17.327 0.308 28.467 1.00 53.22 213 SER A O 1
ATOM 1744 N N . ASN A 1 214 ? -19.028 -0.626 27.378 1.00 62.72 214 ASN A N 1
ATOM 1745 C CA . ASN A 1 214 ? -18.745 -2.003 27.786 1.00 62.72 214 ASN A CA 1
ATOM 1746 C C . ASN A 1 214 ? -18.602 -2.988 26.613 1.00 62.72 214 ASN A C 1
ATOM 1748 O O . ASN A 1 214 ? -18.427 -4.181 26.853 1.00 62.72 214 ASN A O 1
ATOM 1752 N N . ILE A 1 215 ? -18.724 -2.537 25.358 1.00 79.06 215 ILE A N 1
ATOM 1753 C CA . ILE A 1 215 ? -18.596 -3.428 24.194 1.00 79.06 215 ILE A CA 1
ATOM 1754 C C . ILE A 1 215 ? -17.179 -3.354 23.643 1.00 79.06 215 ILE A C 1
ATOM 1756 O O . ILE A 1 215 ? -16.509 -4.377 23.608 1.00 79.06 215 ILE A O 1
ATOM 1760 N N . ILE A 1 216 ? -16.711 -2.174 23.233 1.00 86.94 216 ILE A N 1
ATOM 1761 C CA . ILE A 1 216 ? -15.401 -2.011 22.588 1.00 86.94 216 ILE A CA 1
ATOM 1762 C C . ILE A 1 216 ? -14.276 -2.103 23.623 1.00 86.94 216 ILE A C 1
ATOM 1764 O O . ILE A 1 216 ? -14.294 -1.413 24.634 1.00 86.94 216 ILE A O 1
ATOM 1768 N N . SER A 1 217 ? -13.295 -2.963 23.354 1.00 91.12 217 SER A N 1
ATOM 1769 C CA . SER A 1 217 ? -12.121 -3.192 24.202 1.00 91.12 217 SER A CA 1
ATOM 1770 C C . SER A 1 217 ? -10.932 -2.302 23.842 1.00 91.12 217 SER A C 1
ATOM 1772 O O . SER A 1 217 ? -10.094 -2.060 24.702 1.00 91.12 217 SER A O 1
ATOM 1774 N N . ALA A 1 218 ? -10.828 -1.868 22.584 1.00 93.62 218 ALA A N 1
ATOM 1775 C CA . ALA A 1 218 ? -9.795 -0.949 22.110 1.00 93.62 218 ALA A CA 1
ATOM 1776 C C . ALA A 1 218 ? -10.190 -0.308 20.773 1.00 93.62 218 ALA A C 1
ATOM 1778 O O . ALA A 1 218 ? -10.964 -0.886 19.998 1.00 93.62 218 ALA A O 1
ATOM 1779 N N . VAL A 1 219 ? -9.600 0.850 20.485 1.00 91.81 219 VAL A N 1
ATOM 1780 C CA . VAL A 1 219 ? -9.686 1.545 19.199 1.00 91.81 219 VAL A CA 1
ATOM 1781 C C . VAL A 1 219 ? -8.353 1.435 18.462 1.00 91.81 219 VAL A C 1
ATOM 1783 O O . VAL A 1 219 ? -7.294 1.712 19.014 1.00 91.81 219 VAL A O 1
ATOM 1786 N N . LEU A 1 220 ? -8.414 1.049 17.192 1.00 93.06 220 LEU A N 1
ATOM 1787 C CA . LEU A 1 220 ? -7.302 1.033 16.253 1.00 93.06 220 LEU A CA 1
ATOM 1788 C C . LEU A 1 220 ? -7.534 2.099 15.178 1.00 93.06 220 LEU A C 1
ATOM 1790 O O . LEU A 1 220 ? -8.348 1.924 14.266 1.00 93.06 220 LEU A O 1
ATOM 1794 N N . LEU A 1 221 ? -6.806 3.209 15.282 1.00 89.94 221 LEU A N 1
ATOM 1795 C CA . LEU A 1 221 ? -6.781 4.273 14.284 1.00 89.94 221 LEU A CA 1
ATOM 1796 C C . LEU A 1 221 ? -5.870 3.852 13.128 1.00 89.94 221 LEU A C 1
ATOM 1798 O O . LEU A 1 221 ? -4.649 3.797 13.276 1.00 89.94 221 LEU A O 1
ATOM 1802 N N . CYS A 1 222 ? -6.444 3.535 11.967 1.00 85.75 222 CYS A N 1
ATOM 1803 C CA . CYS A 1 222 ? -5.651 3.190 10.791 1.00 85.75 222 CYS A CA 1
ATOM 1804 C C . CYS A 1 222 ? -5.026 4.456 10.202 1.00 85.75 222 CYS A C 1
ATOM 1806 O O . CYS A 1 222 ? -5.723 5.344 9.702 1.00 85.75 222 CYS A O 1
ATOM 1808 N N . PHE A 1 223 ? -3.698 4.513 10.245 1.00 80.88 223 PHE A N 1
ATOM 1809 C CA . PHE A 1 223 ? -2.911 5.615 9.719 1.00 80.88 223 PHE A CA 1
ATOM 1810 C C . PHE A 1 223 ? -3.221 5.882 8.233 1.00 80.88 223 PHE A C 1
ATOM 1812 O O . PHE A 1 223 ? -3.247 4.947 7.415 1.00 80.88 223 PHE A O 1
ATOM 1819 N N . ASN A 1 224 ? -3.444 7.161 7.900 1.00 75.81 224 ASN A N 1
ATOM 1820 C CA . ASN A 1 224 ? -3.733 7.617 6.540 1.00 75.81 224 ASN A CA 1
ATOM 1821 C C . ASN A 1 224 ? -2.516 8.274 5.876 1.00 75.81 224 ASN A C 1
ATOM 1823 O O . ASN A 1 224 ? -2.062 7.828 4.825 1.00 75.81 224 ASN A O 1
ATOM 1827 N N . ALA A 1 225 ? -2.006 9.346 6.484 1.00 79.50 225 ALA A N 1
ATOM 1828 C CA . ALA A 1 225 ? -0.953 10.178 5.916 1.00 79.50 225 ALA A CA 1
ATOM 1829 C C . ALA A 1 225 ? -0.205 10.964 6.999 1.00 79.50 225 ALA A C 1
ATOM 1831 O O . ALA A 1 225 ? -0.665 11.059 8.137 1.00 79.50 225 ALA A O 1
ATOM 1832 N N . LEU A 1 226 ? 0.934 11.539 6.619 1.00 81.31 226 LEU A N 1
ATOM 1833 C CA . LEU A 1 226 ? 1.663 12.538 7.395 1.00 81.31 226 LEU A CA 1
ATOM 1834 C C . LEU A 1 226 ? 1.499 13.916 6.756 1.00 81.31 226 LEU A C 1
ATOM 1836 O O . LEU A 1 226 ? 1.477 14.046 5.524 1.00 81.31 226 LEU A O 1
ATOM 1840 N N . ASP A 1 227 ? 1.422 14.945 7.593 1.00 81.25 227 ASP A N 1
ATOM 1841 C CA . ASP A 1 227 ? 1.648 16.316 7.148 1.00 81.25 227 ASP A CA 1
ATOM 1842 C C . ASP A 1 227 ? 3.152 16.634 7.021 1.00 81.25 227 ASP A C 1
ATOM 1844 O O . ASP A 1 227 ? 4.029 15.787 7.225 1.00 81.25 227 ASP A O 1
ATOM 1848 N N . HIS A 1 228 ? 3.456 17.879 6.657 1.00 76.56 228 HIS A N 1
ATOM 1849 C CA . HIS A 1 228 ? 4.823 18.378 6.516 1.00 76.56 228 HIS A CA 1
ATOM 1850 C C . HIS A 1 228 ? 5.681 18.314 7.796 1.00 76.56 228 HIS A C 1
ATOM 1852 O O . HIS A 1 228 ? 6.907 18.245 7.683 1.00 76.56 228 HIS A O 1
ATOM 1858 N N . ASP A 1 229 ? 5.055 18.298 8.976 1.00 80.19 229 ASP A N 1
ATOM 1859 C CA . ASP A 1 229 ? 5.700 18.236 10.292 1.00 80.19 229 ASP A CA 1
ATOM 1860 C C . ASP A 1 229 ? 5.759 16.800 10.844 1.00 80.19 229 ASP A C 1
ATOM 1862 O O . ASP A 1 229 ? 6.138 16.581 12.000 1.00 80.19 229 ASP A O 1
ATOM 1866 N N . LEU A 1 230 ? 5.426 15.807 10.009 1.00 81.00 230 LEU A N 1
ATOM 1867 C CA . LEU A 1 230 ? 5.335 14.390 10.363 1.00 81.00 230 LEU A CA 1
ATOM 1868 C C . LEU A 1 230 ? 4.248 14.089 11.401 1.00 81.00 230 LEU A C 1
ATOM 1870 O O . LEU A 1 230 ? 4.329 13.079 12.105 1.00 81.00 230 LEU A O 1
ATOM 1874 N N . GLN A 1 231 ? 3.211 14.921 11.478 1.00 85.56 231 GLN A N 1
ATOM 1875 C CA . GLN A 1 231 ? 2.052 14.611 12.298 1.00 85.56 231 GLN A CA 1
ATOM 1876 C C . GLN A 1 231 ? 1.094 13.665 11.561 1.00 85.56 231 GLN A C 1
ATOM 1878 O O . GLN A 1 231 ? 0.809 13.878 10.377 1.00 85.56 231 GLN A O 1
ATOM 1883 N N . PRO A 1 232 ? 0.569 12.628 12.241 1.00 86.19 232 PRO A N 1
ATOM 1884 C CA . PRO A 1 232 ? -0.440 11.747 11.675 1.00 86.19 232 PRO A CA 1
ATOM 1885 C C . PRO A 1 232 ? -1.732 12.504 11.374 1.00 86.19 232 PRO A C 1
ATOM 1887 O O . PRO A 1 232 ? -2.308 13.151 12.248 1.00 86.19 232 PRO A O 1
ATOM 1890 N N . LEU A 1 233 ? -2.201 12.357 10.142 1.00 84.88 233 LEU A N 1
ATOM 1891 C CA . LEU A 1 233 ? -3.479 12.861 9.673 1.00 84.88 233 LEU A CA 1
ATOM 1892 C C . LEU A 1 233 ? -4.493 11.719 9.616 1.00 84.88 233 LEU A C 1
ATOM 1894 O O . LEU A 1 233 ? -4.210 10.644 9.072 1.00 84.88 233 LEU A O 1
ATOM 1898 N N . PHE A 1 234 ? -5.690 11.975 10.132 1.00 83.25 234 PHE A N 1
ATOM 1899 C CA . PHE A 1 234 ? -6.807 11.033 10.153 1.00 83.25 234 PHE A CA 1
ATOM 1900 C C . PHE A 1 234 ? -8.012 11.598 9.391 1.00 83.25 234 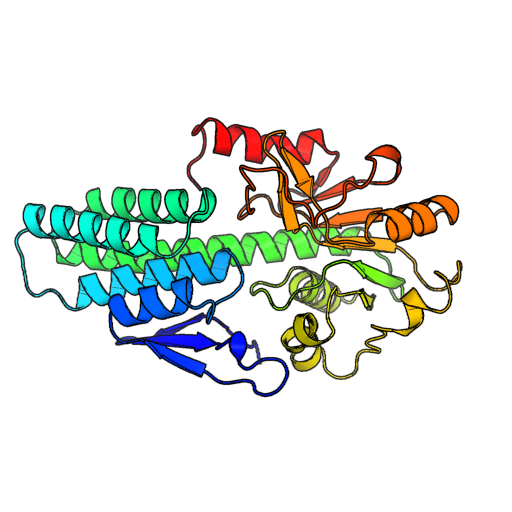PHE A C 1
ATOM 1902 O O . PHE A 1 234 ? -8.088 12.810 9.203 1.00 83.25 234 PHE A O 1
ATOM 1909 N N . PRO A 1 235 ? -8.940 10.752 8.917 1.00 77.88 235 PRO A N 1
ATOM 1910 C CA . PRO A 1 235 ? -10.166 11.226 8.277 1.00 77.88 235 PRO A CA 1
ATOM 1911 C C . PRO A 1 235 ? -11.094 11.983 9.238 1.00 77.88 235 PRO A C 1
ATOM 1913 O O . PRO A 1 235 ? -10.987 11.830 10.459 1.00 77.88 235 PRO A O 1
ATOM 1916 N N . GLU A 1 236 ? -12.039 12.739 8.680 1.00 78.12 236 GLU A N 1
ATOM 1917 C CA . GLU A 1 236 ? -13.041 13.504 9.437 1.00 78.12 236 GLU A CA 1
ATOM 1918 C C . GLU A 1 236 ? -13.841 12.618 10.418 1.00 78.12 236 GLU A C 1
ATOM 1920 O O . GLU A 1 236 ? -14.242 11.488 10.108 1.00 78.12 236 GLU A O 1
ATOM 1925 N N . GLY A 1 237 ? -14.074 13.136 11.625 1.00 79.06 237 GLY A N 1
ATOM 1926 C CA . GLY A 1 237 ? -14.730 12.456 12.741 1.00 79.06 237 GLY A CA 1
ATOM 1927 C C . GLY A 1 237 ? -13.812 11.562 13.581 1.00 79.06 237 GLY A C 1
ATOM 1928 O O . GLY A 1 237 ? -14.263 11.019 14.593 1.00 79.06 237 GLY A O 1
ATOM 1929 N N . SER A 1 238 ? -12.538 11.397 13.210 1.00 84.75 238 SER A N 1
ATOM 1930 C CA . SER A 1 238 ? -11.580 10.614 14.005 1.00 84.75 238 SER A CA 1
ATOM 1931 C C . SER A 1 238 ? -11.293 11.262 15.359 1.00 84.75 238 SER A C 1
ATOM 1933 O O . SER A 1 238 ? -11.145 10.542 16.348 1.00 84.75 238 SER A O 1
ATOM 1935 N N . TYR A 1 239 ? -11.258 12.596 15.427 1.00 87.50 239 TYR A N 1
ATOM 1936 C CA . TYR A 1 239 ? -11.058 13.346 16.666 1.00 87.50 239 TYR A CA 1
ATOM 1937 C C . TYR A 1 239 ? -12.173 13.077 17.677 1.00 87.50 239 TYR A C 1
ATOM 1939 O O . TYR A 1 239 ? -11.891 12.675 18.805 1.00 87.50 239 TYR A O 1
ATOM 1947 N N . ASP A 1 240 ? -13.433 13.249 17.273 1.00 85.19 240 ASP A N 1
ATOM 1948 C CA . ASP A 1 240 ? -14.580 13.090 18.173 1.00 85.19 240 ASP A CA 1
ATOM 1949 C C . ASP A 1 240 ? -14.678 11.659 18.716 1.00 85.19 240 ASP A C 1
ATOM 1951 O O . ASP A 1 240 ? -14.990 11.444 19.888 1.00 85.19 240 ASP A O 1
ATOM 1955 N N . LEU A 1 241 ? -14.355 10.666 17.883 1.00 83.50 241 LEU A N 1
ATOM 1956 C CA . LEU A 1 241 ? -14.328 9.261 18.288 1.00 83.50 241 LEU A CA 1
ATOM 1957 C C . LEU A 1 241 ? -13.166 8.944 19.220 1.00 83.50 241 LEU A C 1
ATOM 1959 O O . LEU A 1 241 ? -13.358 8.211 20.189 1.00 83.50 241 LEU A O 1
ATOM 1963 N N . ALA A 1 242 ? -11.978 9.484 18.938 1.00 88.12 242 ALA A N 1
ATOM 1964 C CA . ALA A 1 242 ? -10.824 9.308 19.805 1.00 88.12 242 ALA A CA 1
ATOM 1965 C C . ALA A 1 242 ? -11.072 9.957 21.171 1.00 88.12 242 ALA A C 1
ATOM 1967 O O . ALA A 1 242 ? -10.848 9.332 22.202 1.00 88.12 242 ALA A O 1
ATOM 1968 N N . LYS A 1 243 ? -11.636 11.167 21.189 1.00 89.62 243 LYS A N 1
ATOM 1969 C CA . LYS A 1 243 ? -12.050 11.839 22.419 1.00 89.62 243 LYS A CA 1
ATOM 1970 C C . LYS A 1 243 ? -13.069 11.008 23.199 1.00 89.62 243 LYS A C 1
ATOM 1972 O O . LYS A 1 243 ? -12.904 10.821 24.399 1.00 89.62 243 LYS A O 1
ATOM 1977 N N . LEU A 1 244 ? -14.092 10.476 22.527 1.00 87.44 244 LEU A N 1
ATOM 1978 C CA . LEU A 1 244 ? -15.106 9.648 23.177 1.00 87.44 244 LEU A CA 1
ATOM 1979 C C . LEU A 1 244 ? -14.513 8.352 23.751 1.00 87.44 244 LEU A C 1
ATOM 1981 O O . LEU A 1 244 ? -14.885 7.951 24.850 1.00 87.44 244 LEU A O 1
ATOM 1985 N N . ALA A 1 245 ? -13.594 7.697 23.038 1.00 89.25 245 ALA A N 1
ATOM 1986 C CA . ALA A 1 245 ? -12.894 6.517 23.545 1.00 89.25 245 ALA A CA 1
ATOM 1987 C C . ALA A 1 245 ? -12.021 6.855 24.766 1.00 89.25 245 ALA A C 1
ATOM 1989 O O . ALA A 1 245 ? -12.115 6.165 25.780 1.00 89.25 245 ALA A O 1
ATOM 1990 N N . TYR A 1 246 ? -11.278 7.962 24.707 1.00 92.00 246 TYR A N 1
ATOM 1991 C CA . TYR A 1 246 ? -10.459 8.465 25.809 1.00 92.00 246 TYR A CA 1
ATOM 1992 C C . TYR A 1 246 ? -11.294 8.781 27.061 1.00 92.00 246 TYR A C 1
ATOM 1994 O O . TYR A 1 246 ? -10.965 8.335 28.157 1.00 92.00 246 TYR A O 1
ATOM 2002 N N . GLU A 1 247 ? -12.427 9.477 26.907 1.00 90.81 247 GLU A N 1
ATOM 2003 C CA . GLU A 1 247 ? -13.354 9.796 28.008 1.00 90.81 247 GLU A CA 1
ATOM 2004 C C . GLU A 1 247 ? -13.998 8.551 28.648 1.00 90.81 247 GLU A C 1
ATOM 2006 O O . GLU A 1 247 ? -14.474 8.624 29.779 1.00 90.81 247 GLU A O 1
ATOM 2011 N N . ASN A 1 248 ? -14.012 7.416 27.941 1.00 88.75 248 ASN A N 1
ATOM 2012 C CA . ASN A 1 248 ? -14.521 6.134 28.435 1.00 88.75 248 ASN A CA 1
ATOM 2013 C C . ASN A 1 248 ? -13.403 5.155 28.833 1.00 88.75 248 ASN A C 1
ATOM 2015 O O . ASN A 1 248 ? -13.688 3.973 29.017 1.00 88.75 248 ASN A O 1
ATOM 2019 N N . GLU A 1 249 ? -12.155 5.624 28.956 1.00 92.50 249 GLU A N 1
ATOM 2020 C CA . GLU A 1 249 ? -10.994 4.804 29.340 1.00 92.50 249 GLU A CA 1
ATOM 2021 C C . GLU A 1 249 ? -10.759 3.600 28.400 1.00 92.50 249 GLU A C 1
ATOM 2023 O O . GLU A 1 249 ? -10.259 2.549 28.807 1.00 92.50 249 GLU A O 1
ATOM 2028 N N . ILE A 1 250 ? -11.129 3.740 27.122 1.00 92.75 250 ILE A N 1
ATOM 2029 C CA . ILE A 1 250 ? -10.892 2.730 26.087 1.00 92.75 250 ILE A CA 1
ATOM 2030 C C . ILE A 1 250 ? -9.539 3.028 25.430 1.00 92.75 250 ILE A C 1
ATOM 2032 O O . ILE A 1 250 ? -9.387 4.116 24.872 1.00 92.75 250 ILE A O 1
ATOM 2036 N N . PRO A 1 251 ? -8.585 2.077 25.419 1.00 95.44 251 PRO A N 1
ATOM 2037 C CA . PRO A 1 251 ? -7.260 2.325 24.871 1.00 95.44 251 PRO A CA 1
ATOM 2038 C C . PRO A 1 251 ? -7.299 2.544 23.355 1.00 95.44 251 PRO A C 1
ATOM 2040 O O . PRO A 1 251 ? -8.014 1.843 22.625 1.00 95.44 251 PRO A O 1
ATOM 2043 N N . ILE A 1 252 ? -6.497 3.493 22.882 1.00 95.00 252 ILE A N 1
ATOM 2044 C CA . ILE A 1 252 ? -6.421 3.938 21.492 1.00 95.00 252 ILE A CA 1
ATOM 2045 C C . ILE A 1 252 ? -5.005 3.728 20.970 1.00 95.00 252 ILE A C 1
ATOM 2047 O O . ILE A 1 252 ? -4.050 4.337 21.444 1.00 95.00 252 ILE A O 1
ATOM 2051 N N . TYR A 1 253 ? -4.872 2.924 19.920 1.00 95.50 253 TYR A N 1
ATOM 2052 C CA . TYR A 1 253 ? -3.600 2.716 19.239 1.00 95.50 253 TYR A CA 1
ATOM 2053 C C . TYR A 1 253 ? -3.665 3.175 17.790 1.00 95.50 253 TYR A C 1
ATOM 2055 O O . TYR A 1 253 ? -4.664 2.970 17.097 1.00 95.50 253 TYR A O 1
ATOM 2063 N N . VAL A 1 254 ? -2.567 3.742 17.299 1.00 92.50 254 VAL A N 1
ATOM 2064 C CA . VAL A 1 254 ? -2.412 4.076 15.882 1.00 92.50 254 VAL A CA 1
ATOM 2065 C C . VAL A 1 254 ? -1.719 2.919 15.173 1.00 92.50 254 VAL A C 1
ATOM 2067 O O . VAL A 1 254 ? -0.600 2.552 15.521 1.00 92.50 254 VAL A O 1
ATOM 2070 N N . ILE A 1 255 ? -2.368 2.353 14.157 1.00 90.69 255 ILE A N 1
ATOM 2071 C CA . ILE A 1 255 ? -1.773 1.351 13.270 1.00 90.69 255 ILE A CA 1
ATOM 2072 C C . ILE A 1 255 ? -1.021 2.081 12.171 1.00 90.69 255 ILE A C 1
ATOM 2074 O O . ILE A 1 255 ? -1.652 2.588 11.241 1.00 90.69 255 ILE A O 1
ATOM 2078 N N . ALA A 1 256 ? 0.304 2.121 12.271 1.00 85.56 256 ALA A N 1
ATOM 2079 C CA . ALA A 1 256 ? 1.140 2.934 11.406 1.00 85.56 256 ALA A CA 1
ATOM 2080 C C . ALA A 1 256 ? 2.320 2.109 10.860 1.00 85.56 256 ALA A C 1
ATOM 2082 O O . ALA A 1 256 ? 3.220 1.762 11.622 1.00 85.56 256 ALA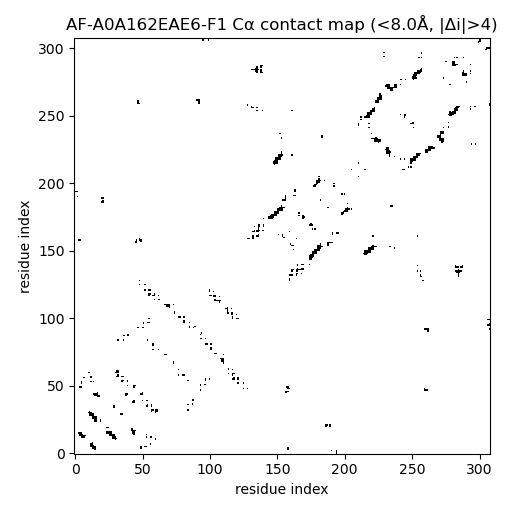 A O 1
ATOM 2083 N N . PRO A 1 257 ? 2.335 1.755 9.561 1.00 84.38 257 PRO A N 1
ATOM 2084 C CA . PRO A 1 257 ? 3.485 1.066 8.975 1.00 84.38 257 PRO A CA 1
ATOM 2085 C C . PRO A 1 257 ? 4.730 1.956 9.062 1.00 84.38 257 PRO A C 1
ATOM 2087 O O . PRO A 1 257 ? 4.601 3.177 9.166 1.00 84.38 257 PRO A O 1
ATOM 2090 N N . THR A 1 258 ? 5.930 1.385 8.974 1.00 80.38 258 THR A N 1
ATOM 2091 C CA . THR A 1 258 ? 7.142 2.190 8.751 1.00 80.38 258 THR A CA 1
ATOM 2092 C C . THR A 1 258 ? 7.232 2.698 7.306 1.00 80.38 258 THR A C 1
ATOM 2094 O O . THR A 1 258 ? 7.835 3.744 7.080 1.00 80.38 258 THR A O 1
ATOM 2097 N N . ALA A 1 259 ? 6.590 2.028 6.331 1.00 72.81 259 ALA A N 1
ATOM 2098 C CA . ALA A 1 259 ? 6.579 2.432 4.916 1.00 72.81 259 ALA A CA 1
ATOM 2099 C C . ALA A 1 259 ? 5.629 1.585 4.016 1.00 72.81 259 ALA A C 1
ATOM 2101 O O . ALA A 1 259 ? 5.723 0.373 4.090 1.00 72.81 259 ALA A O 1
ATOM 2102 N N . PRO A 1 260 ? 4.822 2.098 3.054 1.00 64.31 260 PRO A N 1
ATOM 2103 C CA . PRO A 1 260 ? 4.666 3.460 2.576 1.00 64.31 260 PRO A CA 1
ATOM 2104 C C . PRO A 1 260 ? 3.719 4.351 3.375 1.00 64.31 260 PRO A C 1
ATOM 2106 O O . PRO A 1 260 ? 2.731 3.881 3.929 1.00 64.31 260 PRO A O 1
ATOM 2109 N N . SER A 1 261 ? 3.986 5.660 3.370 1.00 64.12 261 SER A N 1
ATOM 2110 C CA . SER A 1 261 ? 3.009 6.672 3.778 1.00 64.12 261 SER A CA 1
ATOM 2111 C C . SER A 1 261 ? 2.832 7.760 2.718 1.00 64.12 261 SER A C 1
ATOM 2113 O O . SER A 1 261 ? 3.758 8.122 1.979 1.00 64.12 261 SER A O 1
ATOM 2115 N N . ARG A 1 262 ? 1.606 8.284 2.626 1.00 69.69 262 ARG A N 1
ATOM 2116 C CA . ARG A 1 262 ? 1.321 9.542 1.934 1.00 69.69 262 ARG A CA 1
ATOM 2117 C C . ARG A 1 262 ? 1.877 10.701 2.738 1.00 69.69 262 ARG A C 1
ATOM 2119 O O . ARG A 1 262 ? 1.625 10.806 3.934 1.00 69.69 262 ARG A O 1
ATOM 2126 N N . TYR A 1 263 ? 2.540 11.604 2.030 1.00 69.00 263 TYR A N 1
ATOM 2127 C CA . TYR A 1 263 ? 2.907 12.918 2.534 1.00 69.00 263 TYR A CA 1
ATOM 2128 C C . TYR A 1 263 ? 2.061 13.963 1.830 1.00 69.00 263 TYR A C 1
ATOM 2130 O O . TYR A 1 263 ? 2.148 14.107 0.606 1.00 69.00 263 TYR A O 1
ATOM 2138 N N . TYR A 1 264 ? 1.264 14.701 2.592 1.00 60.72 264 TYR A N 1
ATOM 2139 C CA . TYR A 1 264 ? 0.581 15.868 2.057 1.00 60.72 264 TYR A CA 1
ATOM 2140 C C . TYR A 1 264 ? 1.462 17.098 2.253 1.00 60.72 264 TYR A C 1
ATOM 2142 O O . TYR A 1 264 ? 1.818 17.468 3.369 1.00 60.72 264 TYR A O 1
ATOM 2150 N N . LYS A 1 265 ? 1.851 17.707 1.129 1.00 49.75 265 LYS A N 1
ATOM 2151 C CA . LYS A 1 265 ? 2.703 18.902 1.101 1.00 49.75 265 LYS A CA 1
ATOM 2152 C C . LYS A 1 265 ? 1.940 20.177 1.485 1.00 49.75 265 LYS A C 1
ATOM 2154 O O . LYS A 1 265 ? 2.561 21.123 1.951 1.00 49.75 265 LYS A O 1
ATOM 2159 N N . ASP A 1 266 ? 0.619 20.166 1.314 1.00 48.16 266 ASP A N 1
ATOM 2160 C CA . ASP A 1 266 ? -0.281 21.277 1.612 1.00 48.16 266 ASP A CA 1
ATOM 2161 C C . ASP A 1 266 ? -1.292 20.858 2.690 1.00 48.16 266 ASP A C 1
ATOM 2163 O O . ASP A 1 266 ? -1.664 19.686 2.782 1.00 48.16 266 ASP A O 1
ATOM 2167 N N . SER A 1 267 ? -1.748 21.823 3.495 1.00 48.16 267 SER A N 1
ATOM 2168 C CA . SER A 1 267 ? -2.771 21.631 4.527 1.00 48.16 267 SER A CA 1
ATOM 2169 C C . SER A 1 267 ? -4.041 21.043 3.913 1.00 48.16 267 SER A C 1
ATOM 2171 O O . SER A 1 267 ? -4.725 21.704 3.124 1.00 48.16 267 SER A O 1
ATOM 2173 N N . VAL A 1 268 ? -4.364 19.796 4.250 1.00 53.41 268 VAL A N 1
ATOM 2174 C CA . VAL A 1 268 ? -5.536 19.134 3.685 1.00 53.41 268 VAL A CA 1
ATOM 2175 C C . VAL A 1 268 ? -6.758 19.479 4.524 1.00 53.41 268 VAL A C 1
ATOM 2177 O O . VAL A 1 268 ? -6.904 18.999 5.641 1.00 53.41 268 VAL A O 1
ATOM 2180 N N . TYR A 1 269 ? -7.670 20.268 3.954 1.00 49.94 269 TYR A N 1
ATOM 2181 C CA . TYR A 1 269 ? -8.938 20.699 4.563 1.00 49.94 269 TYR A CA 1
ATOM 2182 C C . TYR A 1 269 ? -9.881 19.565 5.023 1.00 49.94 269 TYR A C 1
ATOM 2184 O O . TYR A 1 269 ? -10.915 19.857 5.608 1.00 49.94 269 TYR A O 1
ATOM 2192 N N . MET A 1 270 ? -9.555 18.297 4.752 1.00 61.97 270 MET A N 1
ATOM 2193 C CA . MET A 1 270 ? -10.393 17.124 5.054 1.00 61.97 270 MET A CA 1
ATOM 2194 C C . MET A 1 270 ? -9.730 16.120 6.007 1.00 61.97 270 MET A C 1
ATOM 2196 O O . MET A 1 270 ? -10.129 14.962 6.046 1.00 61.97 270 MET A O 1
ATOM 2200 N N . HIS A 1 271 ? -8.686 16.529 6.733 1.00 74.31 271 HIS A N 1
ATOM 2201 C CA . HIS A 1 271 ? -8.044 15.674 7.730 1.00 74.31 271 HIS A CA 1
ATOM 2202 C C . HIS A 1 271 ? -8.066 16.313 9.116 1.00 74.31 271 HIS A C 1
ATOM 2204 O O . HIS A 1 271 ? -7.997 17.534 9.258 1.00 74.31 271 HIS A O 1
ATOM 2210 N N . GLU A 1 272 ? -8.124 15.461 10.131 1.00 83.12 272 GLU A N 1
ATOM 2211 C CA . GLU A 1 272 ? -8.119 15.821 11.541 1.00 83.12 272 GLU A CA 1
ATOM 2212 C C . GLU A 1 272 ? -6.845 15.342 12.235 1.00 83.12 272 GLU A C 1
ATOM 2214 O O . GLU A 1 272 ? -6.230 14.338 11.856 1.00 83.12 272 GLU A O 1
ATOM 2219 N N . TYR A 1 273 ? -6.499 16.050 13.307 1.00 88.19 273 TYR A N 1
ATOM 2220 C CA . TYR A 1 273 ? -5.472 15.649 14.256 1.00 88.19 273 TYR A CA 1
ATOM 2221 C C . TYR A 1 273 ? -6.127 14.999 15.472 1.00 88.19 273 TYR A C 1
ATOM 2223 O O . TYR A 1 273 ? -7.120 15.501 16.001 1.00 88.19 273 TYR A O 1
ATOM 2231 N N . VAL A 1 274 ? -5.529 13.914 15.957 1.00 90.00 274 VAL A N 1
ATOM 2232 C CA . VAL A 1 274 ? -5.873 13.321 17.253 1.00 90.00 274 VAL A CA 1
ATOM 2233 C C . VAL A 1 274 ? -4.771 13.702 18.246 1.00 90.00 274 VAL A C 1
ATOM 2235 O O . VAL A 1 274 ? -3.608 13.398 17.975 1.00 90.00 274 VAL A O 1
ATOM 2238 N N . PRO A 1 275 ? -5.091 14.374 19.371 1.00 92.19 275 PRO A N 1
ATOM 2239 C CA . PRO A 1 275 ? -4.105 14.701 20.397 1.00 92.19 275 PRO A CA 1
ATOM 2240 C C . PRO A 1 275 ? -3.336 13.464 20.865 1.00 92.19 275 PRO A C 1
ATOM 2242 O O . PRO A 1 275 ? -3.941 12.434 21.155 1.00 92.19 275 PRO A O 1
ATOM 2245 N N . PHE A 1 276 ? -2.011 13.574 20.991 1.00 91.31 276 PHE A N 1
ATOM 2246 C CA . PHE A 1 276 ? -1.181 12.455 21.453 1.00 91.31 276 PHE A CA 1
ATOM 2247 C C . PHE A 1 276 ? -1.532 11.997 22.870 1.00 91.31 276 PHE A C 1
ATOM 2249 O O . PHE A 1 276 ? -1.381 10.818 23.162 1.00 91.31 276 PHE A O 1
ATOM 2256 N N . ASP A 1 277 ? -2.079 12.882 23.706 1.00 92.62 277 ASP A N 1
ATOM 2257 C CA . ASP A 1 277 ? -2.572 12.532 25.043 1.00 92.62 277 ASP A CA 1
ATOM 2258 C C . ASP A 1 277 ? -3.733 11.521 25.008 1.00 92.62 277 ASP A C 1
ATOM 2260 O O . ASP A 1 277 ? -4.010 10.881 26.017 1.00 92.62 277 ASP A O 1
ATOM 2264 N N . TYR A 1 278 ? -4.417 11.367 23.866 1.00 94.25 278 TYR A N 1
ATOM 2265 C CA . TYR A 1 278 ? -5.467 10.358 23.687 1.00 94.25 278 TYR A CA 1
ATOM 2266 C C . TYR A 1 278 ? -4.916 9.011 23.203 1.00 94.25 278 TYR A C 1
ATOM 2268 O O . TYR A 1 278 ? -5.658 8.038 23.192 1.00 94.25 278 TYR A O 1
ATOM 2276 N N . ILE A 1 279 ? -3.660 8.947 22.751 1.00 94.88 279 ILE A N 1
ATOM 2277 C CA . ILE A 1 279 ? -3.083 7.783 22.067 1.00 94.88 279 ILE A CA 1
ATOM 2278 C C . ILE A 1 279 ? -2.173 7.013 23.030 1.00 94.88 279 ILE A C 1
ATOM 2280 O O . ILE A 1 279 ? -1.120 7.501 23.434 1.00 94.88 279 ILE A O 1
ATOM 2284 N N . ASP A 1 280 ? -2.528 5.763 23.318 1.00 96.00 280 ASP A N 1
ATOM 2285 C CA . ASP A 1 280 ? -1.756 4.849 24.169 1.00 96.00 280 ASP A CA 1
ATOM 2286 C C . ASP A 1 280 ? -0.497 4.301 23.483 1.00 96.00 280 ASP A C 1
ATOM 2288 O O . ASP A 1 280 ? 0.428 3.827 24.145 1.00 96.00 280 ASP A O 1
ATOM 2292 N N . GLY A 1 281 ? -0.439 4.344 22.150 1.00 94.88 281 GLY A N 1
ATOM 2293 C CA . GLY A 1 281 ? 0.783 4.036 21.417 1.00 94.88 281 GLY A CA 1
ATOM 2294 C C . GLY A 1 281 ? 0.617 3.877 19.910 1.00 94.88 281 GLY A C 1
ATOM 2295 O O . GLY A 1 281 ? -0.484 3.824 19.361 1.00 94.88 281 GLY A O 1
ATOM 2296 N N . PHE A 1 282 ? 1.759 3.776 19.240 1.00 93.50 282 PHE A N 1
ATOM 2297 C CA . PHE A 1 282 ? 1.890 3.565 17.804 1.00 93.50 282 PHE A CA 1
ATOM 2298 C C . PHE A 1 282 ? 2.380 2.144 17.550 1.00 93.50 282 PHE A C 1
ATOM 2300 O O . PHE A 1 282 ? 3.440 1.748 18.034 1.00 93.50 282 PHE A O 1
ATOM 2307 N N . ILE A 1 283 ? 1.609 1.375 16.788 1.00 93.62 283 ILE A N 1
ATOM 2308 C CA . ILE A 1 283 ? 1.934 -0.001 16.427 1.00 93.62 283 ILE A CA 1
ATOM 2309 C C . ILE A 1 283 ? 2.474 -0.013 15.004 1.00 93.62 283 ILE A C 1
ATOM 2311 O O . ILE A 1 283 ? 1.756 0.310 14.053 1.00 93.62 283 ILE A O 1
ATOM 2315 N N . THR A 1 284 ? 3.729 -0.427 14.879 1.00 91.25 284 THR A N 1
ATOM 2316 C CA . THR A 1 284 ? 4.455 -0.537 13.615 1.00 91.25 284 THR A CA 1
ATOM 2317 C C . THR A 1 284 ? 4.911 -1.978 13.373 1.00 91.25 284 THR A C 1
ATOM 2319 O O . THR A 1 284 ? 4.803 -2.859 14.235 1.00 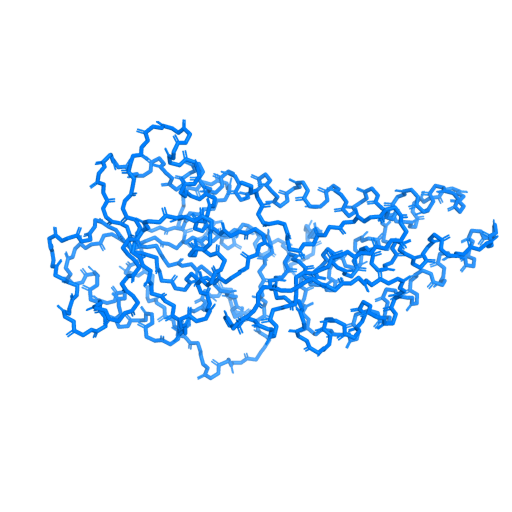91.25 284 THR A O 1
ATOM 2322 N N . ASP A 1 285 ? 5.475 -2.238 12.200 1.00 89.56 285 ASP A N 1
ATOM 2323 C CA . ASP A 1 285 ? 6.175 -3.489 11.900 1.00 89.56 285 ASP A CA 1
ATOM 2324 C C . ASP A 1 285 ? 7.482 -3.677 12.690 1.00 89.56 285 ASP A C 1
ATOM 2326 O O . ASP A 1 285 ? 7.990 -4.794 12.737 1.00 89.56 285 ASP A O 1
ATOM 2330 N N . ALA A 1 286 ? 7.978 -2.638 13.372 1.00 89.81 286 ALA A N 1
ATOM 2331 C CA . ALA A 1 286 ? 9.103 -2.712 14.305 1.00 89.81 286 ALA A CA 1
ATOM 2332 C C . ALA A 1 286 ? 8.671 -2.924 15.771 1.00 89.81 286 ALA A C 1
ATOM 2334 O O . ALA A 1 286 ? 9.496 -3.307 16.601 1.00 89.81 286 ALA A O 1
ATOM 2335 N N . GLY A 1 287 ? 7.390 -2.717 16.097 1.00 91.25 287 GLY A N 1
ATOM 2336 C CA . GLY A 1 287 ? 6.838 -2.945 17.435 1.00 91.25 287 GLY A CA 1
ATOM 2337 C C . GLY A 1 287 ? 5.841 -1.877 17.875 1.00 91.25 287 GLY A C 1
ATOM 2338 O O . GLY A 1 287 ? 5.471 -0.988 17.108 1.00 91.25 287 GLY A O 1
ATOM 2339 N N . LEU A 1 288 ? 5.410 -1.973 19.135 1.00 93.25 288 LEU A N 1
ATOM 2340 C CA . LEU A 1 288 ? 4.677 -0.909 19.822 1.00 93.25 288 LEU A CA 1
ATOM 2341 C C . LEU A 1 288 ? 5.676 0.123 20.365 1.00 93.25 288 LEU A C 1
ATOM 2343 O O . LEU A 1 288 ? 6.630 -0.245 21.052 1.00 93.25 288 LEU A O 1
ATOM 2347 N N . GLY A 1 289 ? 5.431 1.403 20.103 1.00 91.75 289 GLY A N 1
ATOM 2348 C CA . GLY A 1 289 ? 6.235 2.506 20.620 1.00 91.75 289 GLY A CA 1
ATOM 2349 C C . GLY A 1 289 ? 5.437 3.795 20.793 1.00 91.75 289 GLY A C 1
ATOM 2350 O O . GLY A 1 289 ? 4.221 3.826 20.611 1.00 91.75 289 GLY A O 1
ATOM 2351 N N . ASP A 1 290 ? 6.135 4.866 21.157 1.00 90.75 290 ASP A N 1
ATOM 2352 C CA . ASP A 1 290 ? 5.576 6.214 21.220 1.00 90.75 290 ASP A CA 1
ATOM 2353 C C . ASP A 1 290 ? 5.650 6.917 19.850 1.00 90.75 290 ASP A C 1
ATOM 2355 O O . ASP A 1 290 ? 6.132 6.371 18.851 1.00 90.75 290 ASP A O 1
ATOM 2359 N N . TYR A 1 291 ? 5.189 8.168 19.803 1.00 88.00 291 TYR A N 1
ATOM 2360 C CA . TYR A 1 291 ? 5.273 8.999 18.602 1.00 88.00 291 TYR A CA 1
ATOM 2361 C C . TYR A 1 291 ? 6.717 9.170 18.096 1.00 88.00 291 TYR A C 1
ATOM 2363 O O . TYR A 1 291 ? 6.954 9.143 16.890 1.00 88.00 291 TYR A O 1
ATOM 2371 N N . ASN A 1 292 ? 7.702 9.296 18.995 1.00 87.44 292 ASN A N 1
ATOM 2372 C CA . ASN A 1 292 ? 9.104 9.467 18.608 1.00 87.44 292 ASN A CA 1
ATOM 2373 C C . ASN A 1 292 ? 9.667 8.219 17.928 1.00 87.44 292 ASN A C 1
ATOM 2375 O O . ASN A 1 292 ? 10.377 8.334 16.926 1.00 87.44 292 ASN A O 1
ATOM 2379 N N . HIS A 1 293 ? 9.335 7.039 18.458 1.00 84.06 293 HIS A N 1
ATOM 2380 C CA . HIS A 1 293 ? 9.673 5.763 17.847 1.00 84.06 293 HIS A CA 1
ATOM 2381 C C . HIS A 1 293 ? 9.079 5.673 16.438 1.00 84.06 293 HIS A C 1
ATOM 2383 O O . HIS A 1 293 ? 9.809 5.399 15.486 1.00 84.06 293 HIS A O 1
ATOM 2389 N N . PHE A 1 294 ? 7.796 6.012 16.291 1.00 83.19 294 PHE A N 1
ATOM 2390 C CA . PHE A 1 294 ? 7.093 6.020 15.009 1.00 83.19 294 PHE A CA 1
ATOM 2391 C C . PHE A 1 294 ? 7.732 6.953 13.962 1.00 83.19 294 PHE A C 1
ATOM 2393 O O . PHE A 1 294 ? 8.033 6.515 12.852 1.00 83.19 294 PHE A O 1
ATOM 2400 N N . ILE A 1 295 ? 7.993 8.222 14.293 1.00 85.06 295 ILE A N 1
ATOM 2401 C CA . ILE A 1 295 ? 8.504 9.193 13.304 1.00 85.06 295 ILE A CA 1
ATOM 2402 C C . ILE A 1 295 ? 9.990 9.041 12.983 1.00 85.06 295 ILE A C 1
ATOM 2404 O O . ILE A 1 295 ? 10.458 9.652 12.022 1.00 85.06 295 ILE A O 1
ATOM 2408 N N . SER A 1 296 ? 10.754 8.292 13.785 1.00 83.12 296 SER A N 1
ATOM 2409 C CA . SER A 1 296 ? 12.201 8.139 13.583 1.00 83.12 296 SER A CA 1
ATOM 2410 C C . SER A 1 296 ? 12.529 7.638 12.171 1.00 83.12 296 SER A C 1
ATOM 2412 O O . SER A 1 296 ? 13.335 8.252 11.473 1.00 83.12 296 SER A O 1
ATOM 2414 N N . HIS A 1 297 ? 11.796 6.627 11.706 1.00 76.19 297 HIS A N 1
ATOM 2415 C CA . HIS A 1 297 ? 11.950 6.051 10.373 1.00 76.19 297 HIS A CA 1
ATOM 2416 C C . HIS A 1 297 ? 11.591 7.049 9.258 1.00 76.19 297 HIS A C 1
ATOM 2418 O O . HIS A 1 297 ? 12.313 7.205 8.274 1.00 76.19 297 HIS A O 1
ATOM 2424 N N . TYR A 1 298 ? 10.512 7.811 9.441 1.00 77.00 298 TYR A N 1
ATOM 2425 C CA . TYR A 1 298 ? 10.077 8.819 8.473 1.00 77.00 298 TYR A CA 1
ATOM 2426 C C . TYR A 1 298 ? 11.030 10.013 8.369 1.00 77.00 298 TYR A C 1
ATOM 2428 O O . TYR A 1 298 ? 11.199 10.567 7.282 1.00 77.00 298 TYR A O 1
ATOM 2436 N N . LYS A 1 299 ? 11.702 10.386 9.466 1.00 80.44 299 LYS A N 1
ATOM 2437 C CA . LYS A 1 299 ? 12.759 11.409 9.445 1.00 80.44 299 LYS A CA 1
ATOM 2438 C C . LYS A 1 299 ? 13.954 10.958 8.612 1.00 80.44 299 LYS A C 1
ATOM 2440 O O . LYS A 1 299 ? 14.468 11.748 7.824 1.00 80.44 299 LYS A O 1
ATOM 2445 N N . GLU A 1 300 ? 14.371 9.702 8.749 1.00 75.31 300 GLU A N 1
ATOM 2446 C CA . GLU A 1 300 ? 15.471 9.134 7.961 1.00 75.31 300 GLU A CA 1
ATOM 2447 C C . GLU A 1 300 ? 15.131 9.094 6.463 1.00 75.31 300 GLU A C 1
ATOM 2449 O O . GLU A 1 300 ? 15.962 9.470 5.630 1.00 75.31 300 GLU A O 1
ATOM 2454 N N . ILE A 1 301 ? 13.887 8.743 6.121 1.00 70.69 301 ILE A N 1
ATOM 2455 C CA . ILE A 1 301 ? 13.371 8.791 4.744 1.00 70.69 301 ILE A CA 1
ATOM 2456 C C . ILE A 1 301 ? 13.353 10.229 4.201 1.00 70.69 301 ILE A C 1
ATOM 2458 O O . ILE A 1 301 ? 13.825 10.476 3.089 1.00 70.69 301 ILE A O 1
ATOM 2462 N N . GLN A 1 302 ? 12.832 11.197 4.964 1.00 6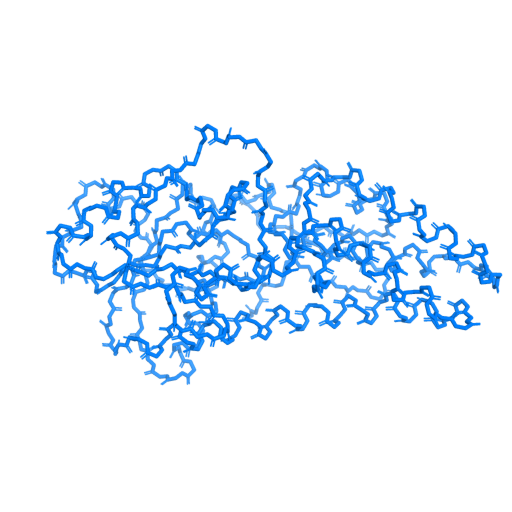9.94 302 GLN A N 1
ATOM 2463 C CA . GLN A 1 302 ? 12.748 12.601 4.536 1.00 69.94 302 GLN A CA 1
ATOM 2464 C C . GLN A 1 302 ? 14.137 13.220 4.321 1.00 69.94 302 GLN A C 1
ATOM 2466 O O . GLN A 1 302 ? 14.322 14.040 3.422 1.00 69.94 302 GLN A O 1
ATOM 2471 N N . GLN A 1 303 ? 15.123 12.805 5.118 1.00 68.94 303 GLN A N 1
ATOM 2472 C CA . GLN A 1 303 ? 16.521 13.229 4.996 1.00 68.94 303 GLN A CA 1
ATOM 2473 C C . GLN A 1 303 ? 17.281 12.496 3.879 1.00 68.94 303 GLN A C 1
ATOM 2475 O O . GLN A 1 303 ? 18.437 12.823 3.614 1.00 68.94 303 GLN A O 1
ATOM 2480 N N . GLY A 1 304 ? 16.655 11.515 3.218 1.00 62.62 304 GLY A N 1
ATOM 2481 C CA . GLY A 1 304 ? 17.294 10.693 2.191 1.00 62.62 304 GLY A CA 1
ATOM 2482 C C . GLY A 1 304 ? 18.397 9.781 2.735 1.00 62.62 304 GLY A C 1
ATOM 2483 O O . GLY A 1 304 ? 19.225 9.308 1.958 1.00 62.62 304 GLY A O 1
ATOM 2484 N N . LEU A 1 305 ? 18.426 9.550 4.053 1.00 52.72 305 LEU A N 1
ATOM 2485 C CA . LEU A 1 305 ? 19.358 8.624 4.704 1.00 52.72 305 LEU A CA 1
ATOM 2486 C C . LEU A 1 305 ? 18.997 7.171 4.394 1.00 52.72 305 LEU A C 1
ATOM 2488 O O . LEU A 1 305 ? 19.876 6.314 4.317 1.00 52.72 305 LEU A O 1
ATOM 2492 N N . ILE A 1 306 ? 17.706 6.916 4.185 1.00 55.75 306 ILE A N 1
ATOM 2493 C CA . ILE A 1 306 ? 17.164 5.633 3.754 1.00 55.75 306 ILE A CA 1
ATOM 2494 C C . ILE A 1 306 ? 16.388 5.860 2.458 1.00 55.75 306 ILE A C 1
ATOM 2496 O O . ILE A 1 306 ? 15.591 6.793 2.344 1.00 55.75 306 ILE A O 1
ATOM 2500 N N . LEU A 1 307 ? 16.645 5.010 1.463 1.00 51.28 307 LEU A N 1
ATOM 2501 C CA . LEU A 1 307 ? 15.816 4.925 0.265 1.00 51.28 307 LEU A CA 1
ATOM 2502 C C . LEU A 1 307 ? 14.657 3.964 0.546 1.00 51.28 307 LEU A C 1
ATOM 2504 O O . LEU A 1 307 ? 14.896 2.848 1.004 1.00 51.28 307 LEU A O 1
ATOM 2508 N N . TYR A 1 308 ? 13.440 4.439 0.268 1.00 54.47 308 TYR A N 1
ATOM 2509 C CA . TYR A 1 308 ? 12.178 3.686 0.285 1.00 54.47 308 TYR A CA 1
ATOM 2510 C C . TYR A 1 308 ? 12.271 2.337 -0.403 1.00 54.47 308 TYR A C 1
ATOM 2512 O O . TYR A 1 308 ? 12.859 2.319 -1.503 1.00 54.47 308 TYR A O 1
#

Mean predicted aligned error: 6.62 Å

Organism: NCBI:txid519424